Protein AF-A0A1I1A6G7-F1 (afdb_monomer)

Organism: NCBI:txid1120918

Mean predicted aligned error: 9.43 Å

Sequence (365 aa):
MTKFKTTKKIISAILIATLALGTLAACGDLSKGGNDKNANTSTKEASGEKNTKKVALEKYGFTSIDESELNEDGLYEFDFPTVPWADPVYVADAEGFFEKYGLKVNFTGYLNNINDIVVNLASGNFHFACQHASTLAIGISKGYPIKAVAAGWATTKEKPMMKYLKKKGNDEIKKIEDLNGKTVAVPSETETYWLATIEKFKLKDYKVKILSYEKMEAALVSGQVDAIYCINPYTDQMLSNGEVEAFSQLTDVVGEEAGWPQQLVNTDFEKEHPDIVTAYVKALADACDFGNENPTQAGLDTAKALGADESLADAYAPAYPVHALCDEEDAKLWLYYVDHFGLVDKEVPIEKLYTNEYNPYYEGK

Solvent-accessible surface area (backbone atoms only — not comparable to full-atom values): 20454 Å² total; per-residue (Å²): 143,79,85,85,81,86,80,89,79,88,83,82,90,88,82,90,82,90,84,86,88,83,89,82,88,79,87,86,87,88,84,87,88,76,91,79,91,84,94,83,86,78,68,68,63,62,57,51,51,51,54,48,24,51,51,31,32,66,73,58,59,50,78,66,67,60,62,85,63,32,50,97,88,28,26,40,71,38,39,29,62,46,66,98,49,57,46,32,68,38,28,11,54,72,73,40,32,28,55,76,43,35,30,39,84,41,72,74,43,72,64,98,49,74,80,50,51,64,59,37,27,46,71,63,76,22,56,38,42,77,48,44,60,50,64,50,47,34,39,43,31,73,66,41,46,44,31,26,48,27,19,36,26,16,30,34,89,91,38,44,49,29,39,32,35,29,39,54,89,50,80,77,53,69,47,78,67,44,44,50,81,32,36,34,32,32,72,47,97,80,40,60,73,60,51,49,42,35,60,76,59,62,62,82,45,65,42,82,42,78,36,57,77,90,51,43,60,63,34,29,71,72,61,78,21,61,28,36,52,43,48,46,34,57,47,52,57,50,44,71,72,62,60,37,39,75,53,50,42,41,39,80,67,77,42,69,42,49,23,66,31,22,32,30,33,21,50,63,57,44,71,61,30,51,52,59,50,28,32,51,32,49,14,34,16,54,20,17,46,47,26,63,78,36,34,63,56,30,0,33,35,27,17,55,72,71,71,45,65,58,91,46,8,68,49,26,30,59,37,41,11,73,57,14,41,64,43,66,68,59,50,52,53,39,53,48,52,32,54,77,71,62,64,36,86,44,90,69,60,67,81,56,51,43,49,50,88,54,33,91,85,55,87,86,123

pLDDT: mean 85.75, std 21.15, range [26.33, 98.88]

Nearest PDB structures (foldseek):
  6ssy-assembly2_B  TM=7.617E-01  e=1.521E-16  Escherichia coli K-12
  3un6-assembly1_A  TM=8.307E-01  e=4.634E-15  Staphylococcus aureus subsp. aureus NCTC 8325
  2x26-assembly1_A  TM=8.170E-01  e=5.497E-15  Escherichia coli K-12
  2x26-assembly2_B  TM=8.219E-01  e=2.156E-14  Escherichia coli K-12
  4g4p-assembly1_A  TM=6.878E-01  e=6.090E-10  Enterococcus faecalis V583

Secondary structure (DSSP, 8-state):
-----------------------------------------SSSHHHHHHHHHHHHHHHHT--SS-GGGB-TTSPEEEEEEE-SS--HHHHHHHTTHHHHTTEEEEEEEE-SSTTHHHHHHHTTS-SEEEE-HHHHHHHHHTT--EEEEEE--BB-SSS-SEEEEEETT-TT-SSGGGGTT-EEEES-TT-HHHHHHHHHHT--S-EEEE--HHHHHHHHHTTS-SEEEEETTHHHHHHHTSSEEEEEEGGGTT--BSS-SEEEEEHHHHHH-HHHHHHHHHHHHHHHHHHHH-HHHHHHHHHHHTT--GGGGGGG--B--GGGPPPHHHHHHHHHHHHHTT-SSS---HHHHB--TT-TT----

Foldseek 3Di:
DDDDDDDDDDDDDDDDDDDDDDDDDDDDDDDDDDDDDDDDPDPPVVVVQQVQLVVLCVVLVFDLDDSVCADSNNAHEWEEEDDPAQWLVLLLQLVVLRVVNRYHYDHPYHDPDPLCRQVCQLVVVGFKYWDFLLSLQQSVLVVRQKAFQFFTFKAAPVFFFKFKKFFPPPPQDQDLLSQAVWEEEDQDPSPLLVLLSCVVSVHDHHHYDHDDLVCRLVCRLVVVGGMYMHGFPSVVVSVVVVRMDTNGGSCVRPNIAQGTRGMMGRNVSCVSGVSSSLSVLQSSLVSLVCLQVPQLVSLQSSCVVSVHDSVSSNRSRGRHHHSRDHDQVVSVVSLCSCVVVVSGPDRDDSVSHYDNPSRPPDPPD

Radius of gyration: 25.12 Å; Cα contacts (8 Å, |Δi|>4): 659; chains: 1; bounding box: 53×58×82 Å

InterPro domains:
  IPR015168 SsuA/THI5-like [PF09084] (88-298)

Structure (mmCIF, N/CA/C/O backbone):
data_AF-A0A1I1A6G7-F1
#
_entry.id   AF-A0A1I1A6G7-F1
#
loop_
_atom_site.group_PDB
_atom_site.id
_atom_site.type_symbol
_atom_site.label_atom_id
_atom_site.label_alt_id
_atom_site.label_comp_id
_atom_site.label_asym_id
_atom_site.label_entity_id
_atom_site.label_seq_id
_atom_site.pdbx_PDB_ins_code
_atom_site.Cartn_x
_atom_site.Cartn_y
_atom_site.Cartn_z
_atom_site.occupancy
_atom_site.B_iso_or_equiv
_atom_site.auth_seq_id
_atom_site.auth_comp_id
_atom_site.auth_asym_id
_atom_site.auth_atom_id
_atom_site.pdbx_PDB_model_num
ATOM 1 N N . MET A 1 1 ? -25.620 -15.934 13.121 1.00 40.41 1 MET A N 1
ATOM 2 C CA . MET A 1 1 ? -25.828 -16.626 11.829 1.00 40.41 1 MET A CA 1
ATOM 3 C C . MET A 1 1 ? -27.000 -15.974 11.117 1.00 40.41 1 MET A C 1
ATOM 5 O O . MET A 1 1 ? -28.141 -16.323 11.393 1.00 40.41 1 MET A O 1
ATOM 9 N N . THR A 1 2 ? -26.724 -15.030 10.222 1.00 30.94 2 THR A N 1
ATOM 10 C CA . THR A 1 2 ? -27.752 -14.383 9.398 1.00 30.94 2 THR A CA 1
ATOM 11 C C . THR A 1 2 ? -27.204 -14.331 7.978 1.00 30.94 2 THR A C 1
ATOM 13 O O . THR A 1 2 ? -26.217 -13.656 7.720 1.00 30.94 2 THR A O 1
ATOM 16 N N . LYS A 1 3 ? -27.773 -15.149 7.087 1.00 31.75 3 LYS A N 1
ATOM 17 C CA . LYS A 1 3 ? -27.355 -15.283 5.685 1.00 31.75 3 LYS A CA 1
ATOM 18 C C . LYS A 1 3 ? -27.718 -14.013 4.910 1.00 31.75 3 LYS A C 1
ATOM 20 O O . LYS A 1 3 ? -28.904 -13.696 4.810 1.00 31.75 3 LYS A O 1
ATOM 25 N N . PHE A 1 4 ? -26.735 -13.341 4.315 1.00 28.84 4 PHE A N 1
ATOM 26 C CA . PHE A 1 4 ? -26.974 -12.332 3.283 1.00 28.84 4 PHE A CA 1
ATOM 27 C C . PHE A 1 4 ? -27.539 -13.017 2.026 1.00 28.84 4 PHE A C 1
ATOM 29 O O . PHE A 1 4 ? -26.957 -13.961 1.496 1.00 28.84 4 PHE A O 1
ATOM 36 N N . LYS A 1 5 ? -28.721 -12.581 1.576 1.00 32.44 5 LYS A N 1
ATOM 37 C CA . LYS A 1 5 ? -29.331 -12.987 0.301 1.00 32.44 5 LYS A CA 1
ATOM 38 C C . LYS A 1 5 ? -28.982 -11.948 -0.762 1.00 32.44 5 LYS A C 1
ATOM 40 O O . LYS A 1 5 ? -29.565 -10.866 -0.776 1.00 32.44 5 LYS A O 1
ATOM 45 N N . THR A 1 6 ? -28.092 -12.291 -1.682 1.00 32.88 6 THR A N 1
ATOM 46 C CA . THR A 1 6 ? -27.765 -11.462 -2.849 1.00 32.88 6 THR A CA 1
ATOM 47 C C . THR A 1 6 ? -28.821 -11.672 -3.935 1.00 32.88 6 THR A C 1
ATOM 49 O O . THR A 1 6 ? -29.017 -12.788 -4.412 1.00 32.88 6 THR A O 1
ATOM 52 N N . THR A 1 7 ? -29.522 -10.610 -4.339 1.00 32.94 7 THR A N 1
ATOM 53 C CA . THR A 1 7 ? -30.456 -10.651 -5.477 1.00 32.94 7 THR A CA 1
ATOM 54 C C . THR A 1 7 ? -29.810 -9.923 -6.655 1.00 32.94 7 THR A C 1
ATOM 56 O O . THR A 1 7 ? -29.737 -8.698 -6.652 1.00 32.94 7 THR A O 1
ATOM 59 N N . LYS A 1 8 ? -29.322 -10.667 -7.659 1.00 31.00 8 LYS A N 1
ATOM 60 C CA . LYS A 1 8 ? -28.842 -10.113 -8.938 1.00 31.00 8 LYS A CA 1
ATOM 61 C C . LYS A 1 8 ? -30.027 -9.522 -9.712 1.00 31.00 8 LYS A C 1
ATOM 63 O O . LYS A 1 8 ? -30.968 -10.247 -10.029 1.00 31.00 8 LYS A O 1
ATOM 68 N N . LYS A 1 9 ? -29.974 -8.232 -10.057 1.00 32.44 9 LYS A N 1
ATOM 69 C CA . LYS A 1 9 ? -30.828 -7.638 -11.098 1.00 32.44 9 LYS A CA 1
ATOM 70 C C . LYS A 1 9 ? -29.987 -7.374 -12.343 1.00 32.44 9 LYS A C 1
ATOM 72 O O . LYS A 1 9 ? -29.016 -6.633 -12.299 1.00 32.44 9 LYS A O 1
ATOM 77 N N . ILE A 1 10 ? -30.390 -8.023 -13.429 1.00 33.53 10 ILE A N 1
ATOM 78 C CA . ILE A 1 10 ? -29.924 -7.828 -14.802 1.00 33.53 10 ILE A CA 1
ATOM 79 C C . ILE A 1 10 ? -30.654 -6.602 -15.357 1.00 33.53 10 ILE A C 1
ATOM 81 O O . ILE A 1 10 ? -31.884 -6.569 -15.292 1.00 33.53 10 ILE A O 1
ATOM 85 N N . ILE A 1 11 ? -29.935 -5.625 -15.917 1.00 30.19 11 ILE A N 1
ATOM 86 C CA . ILE A 1 11 ? -30.525 -4.619 -16.812 1.00 30.19 11 ILE A CA 1
ATOM 87 C C . ILE A 1 11 ? -29.642 -4.489 -18.055 1.00 30.19 11 ILE A C 1
ATOM 89 O O . ILE A 1 11 ? -28.432 -4.302 -17.970 1.00 30.19 11 ILE A O 1
ATOM 93 N N . SER A 1 12 ? -30.306 -4.667 -19.193 1.00 27.81 12 SER A N 1
ATOM 94 C CA . SER A 1 12 ? -29.790 -4.781 -20.551 1.00 27.81 12 SER A CA 1
ATOM 95 C C . SER A 1 12 ? -29.396 -3.447 -21.192 1.00 27.81 12 SER A C 1
ATOM 97 O O . SER A 1 12 ? -29.911 -2.388 -20.845 1.00 27.81 12 SER A O 1
ATOM 99 N N . ALA A 1 13 ? -28.531 -3.570 -22.201 1.00 31.16 13 ALA A N 1
ATOM 100 C CA . ALA A 1 13 ? -28.120 -2.568 -23.180 1.00 31.16 13 ALA A CA 1
ATOM 101 C C . ALA A 1 13 ? -29.263 -2.027 -24.065 1.00 31.16 13 ALA A C 1
ATOM 103 O O . ALA A 1 13 ? -30.242 -2.737 -24.279 1.00 31.16 13 ALA A O 1
ATOM 104 N N . ILE A 1 14 ? -29.067 -0.809 -24.604 1.00 29.86 14 ILE A N 1
ATOM 105 C CA . ILE A 1 14 ? -29.672 -0.120 -25.782 1.00 29.86 14 ILE A CA 1
ATOM 106 C C . ILE A 1 14 ? -29.100 1.322 -25.742 1.00 29.86 14 ILE A C 1
ATOM 108 O O . ILE A 1 14 ? -28.992 1.871 -24.653 1.00 29.86 14 ILE A O 1
ATOM 112 N N . LEU A 1 15 ? -28.749 2.069 -26.792 1.00 27.42 15 LEU A N 1
ATOM 113 C CA . LEU A 1 15 ? -28.518 1.884 -28.227 1.00 27.42 15 LEU A CA 1
ATOM 114 C C . LEU A 1 15 ? -27.883 3.211 -28.727 1.00 27.42 15 LEU A C 1
ATOM 116 O O . LEU A 1 15 ? -28.099 4.276 -28.154 1.00 27.42 15 LEU A O 1
ATOM 120 N N . ILE A 1 16 ? -27.117 3.099 -29.807 1.00 33.25 16 ILE A N 1
ATOM 121 C CA . ILE A 1 16 ? -26.440 4.107 -30.638 1.00 33.25 16 ILE A CA 1
ATOM 122 C C . ILE A 1 16 ? -27.301 5.335 -31.000 1.00 33.25 16 ILE A C 1
ATOM 124 O O . ILE A 1 16 ? -28.458 5.187 -31.388 1.00 33.25 16 ILE A O 1
ATOM 128 N N . ALA A 1 17 ? -26.675 6.519 -31.044 1.00 28.36 17 ALA A N 1
ATOM 129 C CA . ALA A 1 17 ? -27.102 7.626 -31.905 1.00 28.36 17 ALA A CA 1
ATOM 130 C C . ALA A 1 17 ? -25.887 8.381 -32.479 1.00 28.36 17 ALA A C 1
ATOM 132 O O . ALA A 1 17 ? -25.202 9.135 -31.796 1.00 28.36 17 ALA A O 1
ATOM 133 N N . THR A 1 18 ? -25.636 8.145 -33.764 1.00 32.53 18 THR A N 1
ATOM 134 C CA . THR A 1 18 ? -24.758 8.908 -34.659 1.00 32.53 18 THR A CA 1
ATOM 135 C C . THR A 1 18 ? -25.336 10.289 -34.967 1.00 32.53 18 THR A C 1
ATOM 137 O O . THR A 1 18 ? -26.520 10.386 -35.293 1.00 32.53 18 THR A O 1
ATOM 140 N N . LEU A 1 19 ? -24.490 11.320 -35.028 1.00 29.56 19 LEU A N 1
ATOM 141 C CA . LEU A 1 19 ? -24.763 12.515 -35.830 1.00 29.56 19 LEU A CA 1
ATOM 142 C C . LEU A 1 19 ? -23.492 12.972 -36.552 1.00 29.56 19 LEU A C 1
ATOM 144 O O . LEU A 1 19 ? -22.505 13.367 -35.941 1.00 29.56 19 LEU A O 1
ATOM 148 N N . ALA A 1 20 ? -23.567 12.894 -37.877 1.00 31.45 20 ALA A N 1
ATOM 149 C CA . ALA A 1 20 ? -22.706 13.575 -38.827 1.00 31.45 20 ALA A CA 1
ATOM 150 C C . ALA A 1 20 ? -23.489 14.738 -39.467 1.00 31.45 20 ALA A C 1
ATOM 152 O O . ALA A 1 20 ? -24.720 14.731 -39.441 1.00 31.45 20 ALA A O 1
ATOM 153 N N . LEU A 1 21 ? -22.739 15.626 -40.135 1.00 31.38 21 LEU A N 1
ATOM 154 C CA . LEU A 1 21 ? -23.112 16.806 -40.943 1.00 31.38 21 LEU A CA 1
ATOM 155 C C . LEU A 1 21 ? -23.039 18.141 -40.167 1.00 31.38 21 LEU A C 1
ATOM 157 O O . LEU A 1 21 ? -23.598 18.269 -39.091 1.00 31.38 21 LEU A O 1
ATOM 161 N N . GLY A 1 22 ? -22.381 19.189 -40.666 1.00 30.23 22 GLY A N 1
ATOM 162 C CA . GLY A 1 22 ? -21.890 19.389 -42.022 1.00 30.23 22 GLY A CA 1
ATOM 163 C C . GLY A 1 22 ? -20.914 20.556 -42.169 1.00 30.23 22 GLY A C 1
ATOM 164 O O . GLY A 1 22 ? -20.669 21.350 -41.268 1.00 30.23 22 GLY A O 1
ATOM 165 N N . THR A 1 23 ? -20.350 20.578 -43.367 1.00 38.94 23 THR A N 1
ATOM 166 C CA . THR A 1 23 ? -19.410 21.531 -43.948 1.00 38.94 23 THR A CA 1
ATOM 167 C C . THR A 1 23 ? -19.993 22.931 -44.126 1.00 38.94 23 THR A C 1
ATOM 169 O O . THR A 1 23 ? -21.121 23.065 -44.598 1.00 38.94 23 THR A O 1
ATOM 172 N N . LEU A 1 24 ? -19.157 23.957 -43.955 1.00 30.39 24 LEU A N 1
ATOM 173 C CA . LEU A 1 24 ? -19.237 25.178 -44.757 1.00 30.39 24 LEU A CA 1
ATOM 174 C C . LEU A 1 24 ? -17.829 25.725 -45.002 1.00 30.39 24 LEU A C 1
ATOM 176 O O . LEU A 1 24 ? -17.121 26.130 -44.086 1.00 30.39 24 LEU A O 1
ATOM 180 N N . ALA A 1 25 ? -17.440 25.685 -46.273 1.00 34.03 25 ALA A N 1
ATOM 181 C CA . ALA A 1 25 ? -16.298 26.391 -46.816 1.00 34.03 25 ALA A CA 1
ATOM 182 C C . ALA A 1 25 ? -16.682 27.849 -47.099 1.00 34.03 25 ALA A C 1
ATOM 184 O O . ALA A 1 25 ? -17.776 28.109 -47.600 1.00 34.03 25 ALA A O 1
ATOM 185 N N . ALA A 1 26 ? -15.749 28.774 -46.880 1.00 26.33 26 ALA A N 1
ATOM 186 C CA . ALA A 1 26 ? -15.679 30.021 -47.630 1.00 26.33 26 ALA A CA 1
ATOM 187 C C . ALA A 1 26 ? -14.218 30.493 -47.716 1.00 26.33 26 ALA A C 1
ATOM 189 O O . ALA A 1 26 ? -13.538 30.646 -46.704 1.00 26.33 26 ALA A O 1
ATOM 190 N N . CYS A 1 27 ? -13.770 30.669 -48.961 1.00 29.56 27 CYS A N 1
ATOM 191 C CA . CYS A 1 27 ? -12.558 31.342 -49.438 1.00 29.56 27 CYS A CA 1
ATOM 192 C C . CYS A 1 27 ? -12.345 32.702 -48.737 1.00 29.56 27 CYS A C 1
ATOM 194 O O . CYS A 1 27 ? -13.317 33.334 -48.348 1.00 29.56 27 CYS A O 1
ATOM 196 N N . GLY A 1 28 ? -11.154 33.264 -48.551 1.00 26.64 28 GLY A N 1
ATOM 197 C CA . GLY A 1 28 ? -9.895 33.186 -49.286 1.00 26.64 28 GLY A CA 1
ATOM 198 C C . GLY A 1 28 ? -9.462 34.627 -49.579 1.00 26.64 28 GLY A C 1
ATOM 199 O O . GLY A 1 28 ? -10.297 35.400 -50.026 1.00 26.64 28 GLY A O 1
ATOM 200 N N . ASP A 1 29 ? -8.198 34.990 -49.344 1.00 26.77 29 ASP A N 1
ATOM 201 C CA . ASP A 1 29 ? -7.495 35.906 -50.248 1.00 26.77 29 ASP A CA 1
ATOM 202 C C . ASP A 1 29 ? -5.970 35.800 -50.119 1.00 26.77 29 ASP A C 1
ATOM 204 O O . ASP A 1 29 ? -5.408 35.522 -49.059 1.00 26.77 29 ASP A O 1
ATOM 208 N N . LEU A 1 30 ? -5.334 35.985 -51.268 1.00 28.05 30 LEU A N 1
ATOM 209 C CA . LEU A 1 30 ? -3.918 35.860 -51.574 1.00 28.05 30 LEU A CA 1
ATOM 210 C C . LEU A 1 30 ? -3.185 37.180 -51.309 1.00 28.05 30 LEU A C 1
ATOM 212 O O . LEU A 1 30 ? -3.638 38.239 -51.736 1.00 28.05 30 LEU A O 1
ATOM 216 N N . SER A 1 31 ? -1.949 37.116 -50.810 1.00 28.14 31 SER A N 1
ATOM 217 C CA . SER A 1 31 ? -0.911 38.032 -51.298 1.00 28.14 31 SER A CA 1
ATOM 218 C C . SER A 1 31 ? 0.481 37.389 -51.249 1.00 28.14 31 SER A C 1
ATOM 220 O O . SER A 1 31 ? 0.764 36.522 -50.428 1.00 28.14 31 SER A O 1
ATOM 222 N N . LYS A 1 32 ? 1.287 37.743 -52.253 1.00 31.92 32 LYS A N 1
ATOM 223 C CA . LYS A 1 32 ? 2.465 37.048 -52.790 1.00 31.92 32 LYS A CA 1
ATOM 224 C C . LYS A 1 32 ? 3.792 37.475 -52.149 1.00 31.92 32 LYS A C 1
ATOM 226 O O . LYS A 1 32 ? 3.958 38.639 -51.807 1.00 31.92 32 LYS A O 1
ATOM 231 N N . GLY A 1 33 ? 4.783 36.585 -52.285 1.00 27.03 33 GLY A N 1
ATOM 232 C CA . GLY A 1 33 ? 6.217 36.893 -52.453 1.00 27.03 33 GLY A CA 1
ATOM 233 C C . GLY A 1 33 ? 7.081 36.248 -51.368 1.00 27.03 33 GLY A C 1
ATOM 234 O O . GLY A 1 33 ? 6.766 36.391 -50.201 1.00 27.03 33 GLY A O 1
ATOM 235 N N . GLY A 1 34 ? 8.163 35.514 -51.620 1.00 26.89 34 GLY A N 1
ATOM 236 C CA . GLY A 1 34 ? 8.907 35.105 -52.812 1.00 26.89 34 GLY A CA 1
ATOM 237 C C . GLY A 1 34 ? 10.067 34.190 -52.346 1.00 26.89 34 GLY A C 1
ATOM 238 O O . GLY A 1 34 ? 10.385 34.205 -51.162 1.00 26.89 34 GLY A O 1
ATOM 239 N N . ASN A 1 35 ? 10.620 33.382 -53.266 1.00 30.23 35 ASN A N 1
ATOM 240 C CA . ASN A 1 35 ? 11.876 32.586 -53.235 1.00 30.23 35 ASN A CA 1
ATOM 241 C C . ASN A 1 35 ? 12.819 32.795 -52.020 1.00 30.23 35 ASN A C 1
ATOM 243 O O . ASN A 1 35 ? 13.132 33.929 -51.681 1.00 30.23 35 ASN A O 1
ATOM 247 N N . ASP A 1 36 ? 13.442 31.786 -51.402 1.00 31.38 36 ASP A N 1
ATOM 248 C CA . ASP A 1 36 ? 14.393 30.830 -51.996 1.00 31.38 36 ASP A CA 1
ATOM 249 C C . ASP A 1 36 ? 14.916 29.875 -50.883 1.00 31.38 36 ASP A C 1
ATOM 251 O O . ASP A 1 36 ? 15.121 30.314 -49.756 1.00 31.38 36 ASP A O 1
ATOM 255 N N . LYS A 1 37 ? 15.238 28.619 -51.238 1.00 35.91 37 LYS A N 1
ATOM 256 C CA . LYS A 1 37 ? 16.322 27.776 -50.666 1.00 35.91 37 LYS A CA 1
ATOM 257 C C . LYS A 1 37 ? 16.360 27.507 -49.145 1.00 35.91 37 LYS A C 1
ATOM 259 O O . LYS A 1 37 ? 17.011 28.228 -48.403 1.00 35.91 37 LYS A O 1
ATOM 264 N N . ASN A 1 38 ? 15.892 26.325 -48.731 1.00 32.50 38 ASN A N 1
ATOM 265 C CA . ASN A 1 38 ? 16.763 25.285 -48.151 1.00 32.50 38 ASN A CA 1
ATOM 266 C C . ASN A 1 38 ? 15.964 23.997 -47.901 1.00 32.50 38 ASN A C 1
ATOM 268 O O . ASN A 1 38 ? 15.208 23.888 -46.943 1.00 32.50 38 ASN A O 1
ATOM 272 N N . ALA A 1 39 ? 16.160 23.004 -48.763 1.00 42.31 39 ALA A N 1
ATOM 273 C CA . ALA A 1 39 ? 15.794 21.625 -48.488 1.00 42.31 39 ALA A CA 1
ATOM 274 C C . ALA A 1 39 ? 17.066 20.900 -48.042 1.00 42.31 39 ALA A C 1
ATOM 276 O O . ALA A 1 39 ? 17.755 20.351 -48.894 1.00 42.31 39 ALA A O 1
ATOM 277 N N . ASN A 1 40 ? 17.423 20.970 -46.750 1.00 39.47 40 ASN A N 1
ATOM 278 C CA . ASN A 1 40 ? 18.283 19.965 -46.105 1.00 39.47 40 ASN A CA 1
ATOM 279 C C . ASN A 1 40 ? 18.377 20.134 -44.572 1.00 39.47 40 ASN A C 1
ATOM 281 O O . ASN A 1 40 ? 19.434 20.449 -44.036 1.00 39.47 40 ASN A O 1
ATOM 285 N N . THR A 1 41 ? 17.285 19.907 -43.846 1.00 37.84 41 THR A N 1
ATOM 286 C CA . THR A 1 41 ? 17.317 19.723 -42.382 1.00 37.84 41 THR A CA 1
ATOM 287 C C . THR A 1 41 ? 16.201 18.764 -41.984 1.00 37.84 41 THR A C 1
ATOM 289 O O . THR A 1 41 ? 15.149 19.181 -41.522 1.00 37.84 41 THR A O 1
ATOM 292 N N . SER A 1 42 ? 16.393 17.470 -42.244 1.00 40.72 42 SER A N 1
ATOM 293 C CA . SER A 1 42 ? 15.580 16.409 -41.619 1.00 40.72 42 SER A CA 1
ATOM 294 C C . SER A 1 42 ? 16.300 15.060 -41.484 1.00 40.72 42 SER A C 1
ATOM 296 O O . SER A 1 42 ? 15.692 14.072 -41.094 1.00 40.72 42 SER A O 1
ATOM 298 N N . THR A 1 43 ? 17.601 14.983 -41.784 1.00 38.91 43 THR A N 1
ATOM 299 C CA . THR A 1 43 ? 18.337 13.705 -41.824 1.00 38.91 43 THR A CA 1
ATOM 300 C C . THR A 1 43 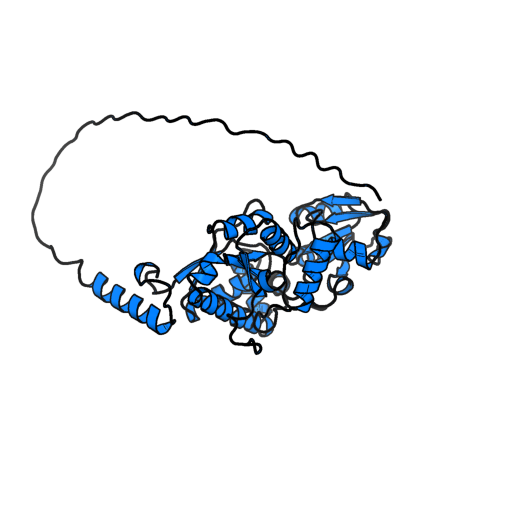? 19.446 13.563 -40.782 1.00 38.91 43 THR A C 1
ATOM 302 O O . THR A 1 43 ? 19.949 12.458 -40.623 1.00 38.91 43 THR A O 1
ATOM 305 N N . LYS A 1 44 ? 19.821 14.624 -40.048 1.00 37.91 44 LYS A N 1
ATOM 306 C CA . LYS A 1 44 ? 20.880 14.550 -39.018 1.00 37.91 44 LYS A CA 1
ATOM 307 C C . LYS A 1 44 ? 20.377 14.281 -37.596 1.00 37.91 44 LYS A C 1
ATOM 309 O O . LYS A 1 44 ? 21.068 13.581 -36.865 1.00 37.91 44 LYS A O 1
ATOM 314 N N . GLU A 1 45 ? 19.197 14.772 -37.221 1.00 47.09 45 GLU A N 1
ATOM 315 C CA . GLU A 1 45 ? 18.602 14.493 -35.900 1.00 47.09 45 GLU A CA 1
ATOM 316 C C . GLU A 1 45 ? 18.092 13.047 -35.827 1.00 47.09 45 GLU A C 1
ATOM 318 O O . GLU A 1 45 ? 18.499 12.298 -34.945 1.00 47.09 45 GLU A O 1
ATOM 323 N N . ALA A 1 46 ? 17.372 12.586 -36.857 1.00 52.62 46 ALA A N 1
ATOM 324 C CA . ALA A 1 46 ? 16.821 11.229 -36.912 1.00 52.62 46 ALA A CA 1
ATOM 325 C C . ALA A 1 46 ? 17.876 10.100 -36.897 1.00 52.62 46 ALA A C 1
ATOM 327 O O . ALA A 1 46 ? 17.582 8.993 -36.452 1.00 52.62 46 ALA A O 1
ATOM 328 N N . SER A 1 47 ? 19.099 10.336 -37.395 1.00 54.41 47 SER A N 1
ATOM 329 C CA . SER A 1 47 ? 20.174 9.329 -37.347 1.00 54.41 47 SER A CA 1
ATOM 330 C C . SER A 1 47 ? 20.897 9.287 -36.002 1.00 54.41 47 SER A C 1
ATOM 332 O O . SER A 1 47 ? 21.391 8.232 -35.618 1.00 54.41 47 SER A O 1
ATOM 334 N N . GLY A 1 48 ? 20.991 10.432 -35.315 1.00 60.56 48 GLY A N 1
ATOM 335 C CA . GLY A 1 48 ? 21.589 10.521 -33.984 1.00 60.56 48 GLY A CA 1
ATOM 336 C C . GLY A 1 48 ? 20.662 9.932 -32.926 1.00 60.56 48 GLY A C 1
ATOM 337 O O . GLY A 1 48 ? 21.096 9.099 -32.143 1.00 60.56 48 GLY A O 1
ATOM 338 N N . GLU A 1 49 ? 19.378 10.286 -32.987 1.00 60.81 49 GLU A N 1
ATOM 339 C CA . GLU A 1 49 ? 18.341 9.810 -32.067 1.00 60.81 49 GLU A CA 1
ATOM 340 C C . GLU A 1 49 ? 18.133 8.288 -32.150 1.00 60.81 49 GLU A C 1
ATOM 342 O O . GLU A 1 49 ? 18.182 7.609 -31.127 1.00 60.81 49 GLU A O 1
ATOM 347 N N . LYS A 1 50 ? 18.021 7.717 -33.363 1.00 64.94 50 LYS A N 1
ATOM 348 C CA . LYS A 1 50 ? 17.956 6.251 -33.550 1.00 64.94 50 LYS A CA 1
ATOM 349 C C . LYS A 1 50 ? 19.171 5.530 -32.973 1.00 64.94 50 LYS A C 1
ATOM 351 O O . LYS A 1 50 ? 19.047 4.487 -32.343 1.00 64.94 50 LYS A O 1
ATOM 356 N N . ASN A 1 51 ? 20.362 6.099 -33.156 1.00 75.06 51 ASN A N 1
ATOM 357 C CA . ASN A 1 51 ? 21.576 5.499 -32.614 1.00 75.06 51 ASN A CA 1
ATOM 358 C C . ASN A 1 51 ? 21.579 5.524 -31.074 1.00 75.06 51 ASN A C 1
ATOM 360 O O . ASN A 1 51 ? 22.045 4.574 -30.455 1.00 75.06 51 ASN A O 1
ATOM 364 N N . THR A 1 52 ? 21.018 6.567 -30.455 1.00 82.50 52 THR A N 1
ATOM 365 C CA . THR A 1 52 ? 20.886 6.675 -28.994 1.00 82.50 52 THR A CA 1
ATOM 366 C C . THR A 1 52 ? 19.872 5.677 -28.429 1.00 82.50 52 THR A C 1
ATOM 368 O O . THR A 1 52 ? 20.197 4.974 -27.474 1.00 82.50 52 THR A O 1
ATOM 371 N N . LYS A 1 53 ? 18.683 5.547 -29.035 1.00 91.12 53 LYS A N 1
ATOM 372 C CA . LYS A 1 53 ? 17.640 4.617 -28.556 1.00 91.12 53 LYS A CA 1
ATOM 373 C C . LYS A 1 53 ? 18.053 3.153 -28.699 1.00 91.12 53 LYS A C 1
ATOM 375 O O . LYS A 1 53 ? 17.855 2.369 -27.777 1.00 91.12 53 LYS A O 1
ATOM 380 N N . LYS A 1 54 ? 18.739 2.796 -29.789 1.00 91.19 54 LYS A N 1
ATOM 381 C CA . LYS A 1 54 ? 19.318 1.455 -29.939 1.00 91.19 54 LYS A CA 1
ATOM 382 C C . LYS A 1 54 ? 20.342 1.127 -28.850 1.00 91.19 54 LYS A C 1
ATOM 384 O O . LYS A 1 54 ? 20.316 0.044 -28.272 1.00 91.19 54 LYS A O 1
ATOM 389 N N . VAL A 1 55 ? 21.240 2.072 -28.561 1.00 93.00 55 VAL A N 1
ATOM 390 C CA . VAL A 1 55 ? 22.229 1.925 -27.483 1.00 93.00 55 VAL A CA 1
ATOM 391 C C . VAL A 1 55 ? 21.540 1.805 -26.123 1.00 93.00 55 VAL A C 1
ATOM 393 O O . VAL A 1 55 ? 22.022 1.060 -25.274 1.00 93.00 55 VAL A O 1
ATOM 396 N N . ALA A 1 56 ? 20.411 2.487 -25.913 1.00 94.38 56 ALA A N 1
ATOM 397 C CA . ALA A 1 56 ? 19.629 2.368 -24.687 1.00 94.38 56 ALA A CA 1
ATOM 398 C C . ALA A 1 56 ? 19.030 0.962 -24.510 1.00 94.38 56 ALA A C 1
ATOM 400 O O . ALA A 1 56 ? 19.202 0.382 -23.439 1.00 94.38 56 ALA A O 1
ATOM 401 N N . LEU A 1 57 ? 18.433 0.371 -25.556 1.00 95.56 57 LEU A N 1
ATOM 402 C CA . LEU A 1 57 ? 17.935 -1.014 -25.507 1.00 95.56 57 LEU A CA 1
ATOM 403 C C . LEU A 1 57 ? 19.041 -1.991 -25.080 1.00 95.56 57 LEU A C 1
ATOM 405 O O . LEU A 1 57 ? 18.864 -2.768 -24.144 1.00 95.56 57 LEU A O 1
ATOM 409 N N . GLU A 1 58 ? 20.218 -1.898 -25.709 1.00 95.19 58 GLU A N 1
ATOM 410 C CA . GLU A 1 58 ? 21.371 -2.745 -25.378 1.00 95.19 58 GLU A CA 1
ATOM 411 C C . GLU A 1 58 ? 21.898 -2.484 -23.954 1.00 95.19 58 GLU A C 1
ATOM 413 O O . GLU A 1 58 ? 22.218 -3.429 -23.232 1.00 95.19 58 GLU A O 1
ATOM 418 N N . LYS A 1 59 ? 21.967 -1.214 -23.531 1.00 96.25 59 LYS A N 1
ATOM 419 C CA . LYS A 1 59 ? 22.427 -0.799 -22.194 1.00 96.25 59 LYS A CA 1
ATOM 420 C C . LYS A 1 59 ? 21.537 -1.360 -21.086 1.00 96.25 59 LYS A C 1
ATOM 422 O O . LYS A 1 59 ? 22.061 -1.824 -20.074 1.00 96.25 59 LYS A O 1
ATOM 427 N N . TYR A 1 60 ? 20.220 -1.274 -21.257 1.00 96.62 60 TYR A N 1
ATOM 428 C CA . TYR A 1 60 ? 19.244 -1.695 -20.250 1.00 96.62 60 TYR A CA 1
ATOM 429 C C . TYR A 1 60 ? 18.840 -3.168 -20.388 1.00 96.62 60 TYR A C 1
ATOM 431 O O . TYR A 1 60 ? 18.220 -3.724 -19.484 1.00 96.62 60 TYR A O 1
ATOM 439 N N . GLY A 1 61 ? 19.263 -3.829 -21.470 1.00 96.75 61 GLY A N 1
ATOM 440 C CA . GLY A 1 61 ? 18.945 -5.229 -21.737 1.00 96.75 61 GLY A CA 1
ATOM 441 C C . GLY A 1 61 ? 17.490 -5.436 -22.149 1.00 96.75 61 GLY A C 1
ATOM 442 O O . GLY A 1 61 ? 16.939 -6.502 -21.886 1.00 96.75 61 GLY A O 1
ATOM 443 N N . PHE A 1 62 ? 16.875 -4.427 -22.770 1.00 98.00 62 PHE A N 1
ATOM 444 C CA . PHE A 1 62 ? 15.522 -4.519 -23.301 1.00 98.00 62 PHE A CA 1
ATOM 445 C C . PHE A 1 62 ? 15.530 -5.280 -24.631 1.00 98.00 62 PHE A C 1
ATOM 447 O O . PHE A 1 62 ? 16.240 -4.945 -25.578 1.00 98.00 62 PHE A O 1
ATOM 454 N N . THR A 1 63 ? 14.750 -6.348 -24.656 1.00 97.19 63 THR A N 1
ATOM 455 C CA . THR A 1 63 ? 14.593 -7.347 -25.714 1.00 97.19 63 THR A CA 1
ATOM 456 C C . THR A 1 63 ? 13.135 -7.533 -26.133 1.00 97.19 63 THR A C 1
ATOM 458 O O . THR A 1 63 ? 12.898 -8.105 -27.195 1.00 97.19 63 THR A O 1
ATOM 461 N N . SER A 1 64 ? 12.175 -7.078 -25.318 1.00 97.56 64 SER A N 1
ATOM 462 C CA . SER A 1 64 ? 10.735 -7.181 -25.589 1.00 97.56 64 SER A CA 1
ATOM 463 C C . SER A 1 64 ? 10.133 -5.986 -26.328 1.00 97.56 64 SER A C 1
ATOM 465 O O . SER A 1 64 ? 8.998 -6.081 -26.785 1.00 97.56 64 SER A O 1
ATOM 467 N N . ILE A 1 65 ? 10.872 -4.881 -26.431 1.00 97.44 65 ILE A N 1
ATOM 468 C CA . ILE A 1 65 ? 10.410 -3.619 -27.015 1.00 97.44 65 ILE A CA 1
ATOM 469 C C . ILE A 1 65 ? 11.351 -3.136 -28.119 1.00 97.44 65 ILE A C 1
ATOM 471 O O . ILE A 1 65 ? 12.545 -3.455 -28.129 1.00 97.44 65 ILE A O 1
ATOM 475 N N . ASP A 1 66 ? 10.815 -2.321 -29.021 1.00 95.75 66 ASP A N 1
ATOM 476 C CA . ASP A 1 66 ? 11.551 -1.676 -30.106 1.00 95.75 66 ASP A CA 1
ATOM 477 C C . ASP A 1 66 ? 11.942 -0.224 -29.764 1.00 95.75 66 ASP A C 1
ATOM 479 O O . ASP A 1 66 ? 11.371 0.433 -28.896 1.00 95.75 66 ASP A O 1
ATOM 483 N N . GLU A 1 67 ? 12.893 0.343 -30.520 1.00 94.50 67 GLU A N 1
ATOM 484 C CA . GLU A 1 67 ? 13.381 1.724 -30.330 1.00 94.50 67 GLU A CA 1
ATOM 485 C C . GLU A 1 67 ? 12.260 2.782 -30.380 1.00 94.50 67 GLU A C 1
ATOM 487 O O . GLU A 1 67 ? 12.423 3.881 -29.851 1.00 94.50 67 GLU A O 1
ATOM 492 N N . SER A 1 68 ? 11.135 2.486 -31.044 1.00 94.94 68 SER A N 1
ATOM 493 C CA . SER A 1 68 ? 9.980 3.388 -31.133 1.00 94.94 68 SER A CA 1
ATOM 494 C C . SER A 1 68 ? 9.186 3.515 -29.836 1.00 94.94 68 SER A C 1
ATOM 496 O O . SER A 1 68 ? 8.414 4.460 -29.712 1.00 94.94 68 SER A O 1
ATOM 498 N N . GLU A 1 69 ? 9.354 2.578 -28.905 1.00 96.56 69 GLU A N 1
ATOM 499 C CA . GLU A 1 69 ? 8.665 2.557 -27.608 1.00 96.56 69 GLU A CA 1
ATOM 500 C C . GLU A 1 69 ? 9.454 3.299 -26.522 1.00 96.56 69 GLU A C 1
ATOM 502 O O . GLU A 1 69 ? 8.965 3.498 -25.414 1.00 96.56 69 GLU A O 1
ATOM 507 N N . LEU A 1 70 ? 10.669 3.751 -26.845 1.00 97.38 70 LEU A N 1
ATOM 508 C CA . LEU A 1 70 ? 11.466 4.603 -25.976 1.00 97.38 70 LEU A CA 1
ATOM 509 C C . LEU A 1 70 ? 11.195 6.084 -26.263 1.00 97.38 70 LEU A C 1
ATOM 511 O O . LEU A 1 70 ? 11.104 6.515 -27.422 1.00 97.38 70 LEU A O 1
ATOM 515 N N . ASN A 1 71 ? 11.157 6.894 -25.207 1.00 95.75 71 ASN A N 1
ATOM 516 C CA . ASN A 1 71 ? 11.111 8.349 -25.320 1.00 95.75 71 ASN A CA 1
ATOM 517 C C . ASN A 1 71 ? 12.443 8.924 -25.858 1.00 95.75 71 ASN A C 1
ATOM 519 O O . ASN A 1 71 ? 13.370 8.187 -26.202 1.00 95.75 71 ASN A O 1
ATOM 523 N N . GLU A 1 72 ? 12.536 10.248 -25.990 1.00 93.44 72 GLU A N 1
ATOM 524 C CA . GLU A 1 72 ? 13.718 10.937 -26.542 1.00 93.44 72 GLU A CA 1
ATOM 525 C C . GLU A 1 72 ? 15.007 10.675 -25.739 1.00 93.44 72 GLU A C 1
ATOM 527 O O . GLU A 1 72 ? 16.093 10.627 -26.321 1.00 93.44 72 GLU A O 1
ATOM 532 N N . ASP A 1 73 ? 14.879 10.408 -24.437 1.00 94.12 73 ASP A N 1
ATOM 533 C CA . ASP A 1 73 ? 15.987 10.096 -23.528 1.00 94.12 73 ASP A CA 1
ATOM 534 C C . ASP A 1 73 ? 16.387 8.607 -23.553 1.00 94.12 73 ASP A C 1
ATOM 536 O O . ASP A 1 73 ? 17.343 8.195 -22.893 1.00 94.12 73 ASP A O 1
ATOM 540 N N . GLY A 1 74 ? 15.684 7.782 -24.338 1.00 96.19 74 GLY A N 1
ATOM 541 C CA . GLY A 1 74 ? 15.922 6.342 -24.414 1.00 96.19 74 GLY A CA 1
ATOM 542 C C . GLY A 1 74 ? 15.336 5.560 -23.235 1.00 96.19 74 GLY A C 1
ATOM 543 O O . GLY A 1 74 ? 15.829 4.474 -22.936 1.00 96.19 74 GLY A O 1
ATOM 544 N N . LEU A 1 75 ? 14.318 6.103 -22.562 1.00 98.19 75 LEU A N 1
ATOM 545 C CA . LEU A 1 75 ? 13.625 5.464 -21.442 1.00 98.19 75 LEU A CA 1
ATOM 546 C C . LEU A 1 75 ? 12.269 4.910 -21.889 1.00 98.19 75 LEU A C 1
ATOM 548 O O . LEU A 1 75 ? 11.577 5.531 -22.699 1.00 98.19 75 LEU A O 1
ATOM 552 N N . TYR A 1 76 ? 11.883 3.760 -21.339 1.00 98.56 76 TYR A N 1
ATOM 553 C CA . TYR A 1 76 ? 10.537 3.217 -21.492 1.00 98.56 76 TYR A CA 1
ATOM 554 C C . TYR A 1 76 ? 9.597 3.904 -20.497 1.00 98.56 76 TYR A C 1
ATOM 556 O O . TYR A 1 76 ? 9.827 3.861 -19.283 1.00 98.56 76 TYR A O 1
ATOM 564 N N . GLU A 1 77 ? 8.550 4.549 -21.007 1.00 98.44 77 GLU A N 1
ATOM 565 C CA . GLU A 1 77 ? 7.554 5.226 -20.178 1.00 98.44 77 GLU A CA 1
ATOM 566 C C . GLU A 1 77 ? 6.443 4.254 -19.780 1.00 98.44 77 GLU A C 1
ATOM 568 O O . GLU A 1 77 ? 5.839 3.607 -20.634 1.00 98.44 77 GLU A O 1
ATOM 573 N N . PHE A 1 78 ? 6.158 4.154 -18.480 1.00 98.44 78 PHE A N 1
ATOM 574 C CA . PHE A 1 78 ? 5.088 3.303 -17.973 1.00 98.44 78 PHE A CA 1
ATOM 575 C C . PHE A 1 78 ? 4.068 4.097 -17.157 1.00 98.44 78 PHE A C 1
ATOM 577 O O . PHE A 1 78 ? 4.407 4.868 -16.263 1.00 98.44 78 PHE A O 1
ATOM 584 N N . ASP A 1 79 ? 2.793 3.865 -17.442 1.00 98.12 79 ASP A N 1
ATOM 585 C CA . ASP A 1 79 ? 1.683 4.414 -16.668 1.00 98.12 79 ASP A CA 1
ATOM 586 C C . ASP A 1 79 ? 1.487 3.721 -15.312 1.00 98.12 79 ASP A C 1
ATOM 588 O O . ASP A 1 79 ? 1.387 2.488 -15.238 1.00 98.12 79 ASP A O 1
ATOM 592 N N . PHE A 1 80 ? 1.346 4.541 -14.266 1.00 97.94 80 PHE A N 1
ATOM 593 C CA . PHE A 1 80 ? 1.012 4.143 -12.896 1.00 97.94 80 PHE A CA 1
ATOM 594 C C . PHE A 1 80 ? -0.058 5.093 -12.312 1.00 97.94 80 PHE A C 1
ATOM 596 O O . PHE A 1 80 ? 0.044 6.311 -12.482 1.00 97.94 80 PHE A O 1
ATOM 603 N N . PRO A 1 81 ? -1.118 4.606 -11.642 1.00 96.44 81 PRO A N 1
ATOM 604 C CA . PRO A 1 81 ? -2.110 5.473 -11.002 1.00 96.44 81 PRO A CA 1
ATOM 605 C C . PRO A 1 81 ? -1.567 6.109 -9.721 1.00 96.44 81 PRO A C 1
ATOM 607 O O . PRO A 1 81 ? -0.975 5.428 -8.889 1.00 96.44 81 PRO A O 1
ATOM 610 N N . THR A 1 82 ? -1.825 7.399 -9.501 1.00 94.88 82 THR A N 1
ATOM 611 C CA . THR A 1 82 ? -1.444 8.045 -8.236 1.00 94.88 82 THR A CA 1
ATOM 612 C C . THR A 1 82 ? -2.267 7.463 -7.084 1.00 94.88 82 THR A C 1
ATOM 614 O O . THR A 1 82 ? -3.500 7.419 -7.137 1.00 94.88 82 THR A O 1
ATOM 617 N N . VAL A 1 83 ? -1.579 7.041 -6.023 1.00 90.88 83 VAL A N 1
ATOM 618 C CA . VAL A 1 83 ? -2.157 6.533 -4.771 1.00 90.88 83 VAL A CA 1
ATOM 619 C C . VAL A 1 83 ? -1.819 7.461 -3.596 1.00 90.88 83 VAL A C 1
ATOM 621 O O . VAL A 1 83 ? -0.709 7.980 -3.552 1.00 90.88 83 VAL A O 1
ATOM 624 N N . PRO A 1 84 ? -2.732 7.694 -2.635 1.00 85.94 84 PRO A N 1
ATOM 625 C CA . PRO A 1 84 ? -2.541 8.705 -1.584 1.00 85.94 84 PRO A CA 1
ATOM 626 C C . PRO A 1 84 ? -1.666 8.250 -0.400 1.00 85.94 84 PRO A C 1
ATOM 628 O O . PRO A 1 84 ? -1.516 8.994 0.567 1.00 85.94 84 PRO A O 1
ATOM 631 N N . TRP A 1 85 ? -1.140 7.025 -0.425 1.00 85.44 85 TRP A N 1
ATOM 632 C CA . TRP A 1 85 ? -0.281 6.472 0.625 1.00 85.44 85 TRP A CA 1
ATOM 633 C C . TRP A 1 85 ? 1.184 6.430 0.194 1.00 85.44 85 TRP A C 1
ATOM 635 O O . TRP A 1 85 ? 1.510 6.640 -0.973 1.00 85.44 85 TRP A O 1
ATOM 645 N N . ALA A 1 86 ? 2.066 6.152 1.151 1.00 88.38 86 ALA A N 1
ATOM 646 C CA . ALA A 1 86 ? 3.492 6.080 0.898 1.00 88.38 86 ALA A CA 1
ATOM 647 C C . ALA A 1 86 ? 3.878 4.784 0.183 1.00 88.38 86 ALA A C 1
ATOM 649 O O . ALA A 1 86 ? 3.895 3.707 0.777 1.00 88.38 86 ALA A O 1
ATOM 650 N N . ASP A 1 87 ? 4.150 4.918 -1.110 1.00 93.38 87 ASP A N 1
ATOM 651 C CA . ASP A 1 87 ? 4.483 3.829 -2.014 1.00 93.38 87 ASP A CA 1
ATOM 652 C C . ASP A 1 87 ? 5.922 3.987 -2.540 1.00 93.38 87 ASP A C 1
ATOM 654 O O . ASP A 1 87 ? 6.310 5.105 -2.900 1.00 93.38 87 ASP A O 1
ATOM 658 N N . PRO A 1 88 ? 6.723 2.905 -2.621 1.00 95.75 88 PRO A N 1
ATOM 659 C CA . PRO A 1 88 ? 8.105 2.978 -3.095 1.00 95.75 88 PRO A CA 1
ATOM 660 C C . PRO A 1 88 ? 8.240 3.491 -4.533 1.00 95.75 88 PRO A C 1
ATOM 662 O O . PRO A 1 88 ? 9.329 3.925 -4.899 1.00 95.75 88 PRO A O 1
ATOM 665 N N . VAL A 1 89 ? 7.169 3.516 -5.340 1.00 97.38 89 VAL A N 1
ATOM 666 C CA . VAL A 1 89 ? 7.180 4.140 -6.676 1.00 97.38 89 VAL A CA 1
ATOM 667 C C . VAL A 1 89 ? 7.588 5.618 -6.625 1.00 97.38 89 VAL A C 1
ATOM 669 O O . VAL A 1 89 ? 8.283 6.087 -7.521 1.00 97.38 89 VAL A O 1
ATOM 672 N N . TYR A 1 90 ? 7.204 6.355 -5.575 1.00 97.75 90 TYR A N 1
ATOM 673 C CA . TYR A 1 90 ? 7.527 7.781 -5.461 1.00 97.75 90 TYR A CA 1
ATOM 674 C C . TYR A 1 90 ? 8.999 7.997 -5.130 1.00 97.75 90 TYR A C 1
ATOM 676 O O . TYR A 1 90 ? 9.637 8.884 -5.687 1.00 97.75 90 TYR A O 1
ATOM 684 N N . VAL A 1 91 ? 9.548 7.142 -4.266 1.00 98.31 91 VAL A N 1
ATOM 685 C CA . VAL A 1 91 ? 10.977 7.134 -3.936 1.00 98.31 91 VAL A CA 1
ATOM 686 C C . VAL A 1 91 ? 11.797 6.705 -5.156 1.00 98.31 91 VAL A C 1
ATOM 688 O O . VAL A 1 91 ? 12.800 7.333 -5.475 1.00 98.31 91 VAL A O 1
ATOM 691 N N . ALA A 1 92 ? 11.348 5.677 -5.883 1.00 98.62 92 ALA A N 1
ATOM 692 C CA . ALA A 1 92 ? 12.013 5.193 -7.090 1.00 98.62 92 ALA A CA 1
ATOM 693 C C . ALA A 1 92 ? 12.097 6.250 -8.201 1.00 98.62 92 ALA A C 1
ATOM 695 O O . ALA A 1 92 ? 13.099 6.300 -8.918 1.00 98.62 92 ALA A O 1
ATOM 696 N N . ASP A 1 93 ? 11.062 7.079 -8.342 1.00 98.69 93 ASP A N 1
ATOM 697 C CA . ASP A 1 93 ? 11.046 8.205 -9.275 1.00 98.69 93 ASP A CA 1
ATOM 698 C C . ASP A 1 93 ? 11.959 9.344 -8.803 1.00 98.69 93 ASP A C 1
ATOM 700 O O . ASP A 1 93 ? 12.881 9.736 -9.517 1.00 98.69 93 ASP A O 1
ATOM 704 N N . ALA A 1 94 ? 11.770 9.817 -7.567 1.00 98.44 94 ALA A N 1
ATOM 705 C CA . ALA A 1 94 ? 12.500 10.963 -7.025 1.00 98.44 94 ALA A CA 1
ATOM 706 C C . ALA A 1 94 ? 14.020 10.742 -6.946 1.00 98.44 94 ALA A C 1
ATOM 708 O O . ALA A 1 94 ? 14.794 11.650 -7.251 1.00 98.44 94 ALA A O 1
ATOM 709 N N . GLU A 1 95 ? 14.445 9.530 -6.582 1.00 98.62 95 GLU A N 1
ATOM 710 C CA . GLU A 1 95 ? 15.861 9.164 -6.454 1.00 98.62 95 GLU A CA 1
ATOM 711 C C . GLU A 1 95 ? 16.472 8.657 -7.778 1.00 98.62 95 GLU A C 1
ATOM 713 O O . GLU A 1 95 ? 17.644 8.277 -7.833 1.00 98.62 95 GLU A O 1
ATOM 718 N N . GLY A 1 96 ? 15.700 8.651 -8.874 1.00 98.62 96 GLY A N 1
ATOM 719 C CA . GLY A 1 96 ? 16.180 8.264 -10.204 1.00 98.62 96 GLY A CA 1
ATOM 720 C C . GLY A 1 96 ? 16.452 6.763 -10.368 1.00 98.62 96 GLY A C 1
ATOM 721 O O . GLY A 1 96 ? 17.169 6.351 -11.287 1.00 98.62 96 GLY A O 1
ATOM 722 N N . PHE A 1 97 ? 15.889 5.914 -9.503 1.00 98.81 97 PHE A N 1
ATOM 723 C CA . PHE A 1 97 ? 16.033 4.462 -9.618 1.00 98.81 97 PHE A CA 1
ATOM 724 C C . PHE A 1 97 ? 15.305 3.904 -10.841 1.00 98.81 97 PHE A C 1
ATOM 726 O O . PHE A 1 97 ? 15.802 2.953 -11.443 1.00 98.81 97 PHE A O 1
ATOM 733 N N . PHE A 1 98 ? 14.201 4.509 -11.288 1.00 98.81 98 PHE A N 1
ATOM 734 C CA . PHE A 1 98 ? 13.612 4.128 -12.576 1.00 98.81 98 PHE A CA 1
ATOM 735 C C . PHE A 1 98 ? 14.560 4.423 -13.746 1.00 98.81 98 PHE A C 1
ATOM 737 O O . PHE A 1 98 ? 14.861 3.515 -14.526 1.00 98.81 98 PHE A O 1
ATOM 744 N N . GLU A 1 99 ? 15.127 5.630 -13.821 1.00 98.62 99 GLU A N 1
ATOM 745 C CA . GLU A 1 99 ? 16.046 6.012 -14.906 1.00 98.62 99 GLU A CA 1
ATOM 746 C C . GLU A 1 99 ? 17.312 5.138 -14.935 1.00 98.62 99 GLU A C 1
ATOM 748 O O . GLU A 1 99 ? 17.810 4.763 -16.009 1.00 98.62 99 GLU A O 1
ATOM 753 N N . LYS A 1 100 ? 17.813 4.751 -13.750 1.00 98.69 100 LYS A N 1
ATOM 754 C CA . LYS A 1 100 ? 18.928 3.803 -13.583 1.00 98.69 100 LYS A CA 1
ATOM 755 C C . LYS A 1 100 ? 18.680 2.488 -14.327 1.00 98.69 100 LYS A C 1
ATOM 757 O O . LYS A 1 100 ? 19.631 1.929 -14.879 1.00 98.69 100 LYS A O 1
ATOM 762 N N . TYR A 1 101 ? 17.432 2.025 -14.376 1.00 98.69 101 TYR A N 1
ATOM 763 C CA . TYR A 1 101 ? 17.026 0.797 -15.065 1.00 98.69 101 TYR A CA 1
ATOM 764 C C . TYR A 1 101 ? 16.301 1.040 -16.395 1.00 98.69 101 TYR A C 1
ATOM 766 O O . TYR A 1 101 ? 15.715 0.111 -16.940 1.00 98.69 101 TYR A O 1
ATOM 774 N N . GLY A 1 102 ? 16.383 2.253 -16.952 1.00 98.56 102 GLY A N 1
ATOM 775 C CA . GLY A 1 102 ? 15.845 2.562 -18.280 1.00 98.56 102 GLY A CA 1
ATOM 776 C C . GLY A 1 102 ? 14.343 2.816 -18.306 1.00 98.56 102 GLY A C 1
ATOM 777 O O . GLY A 1 102 ? 13.735 2.756 -19.372 1.00 98.56 102 GLY A O 1
ATOM 778 N N . LEU A 1 103 ? 13.742 3.083 -17.150 1.00 98.88 103 LEU A N 1
ATOM 779 C CA . LEU A 1 103 ? 12.318 3.335 -17.000 1.00 98.88 103 LEU A CA 1
ATOM 780 C C . LEU A 1 103 ? 12.054 4.795 -16.650 1.00 98.88 103 LEU A C 1
ATOM 782 O O . LEU A 1 103 ? 12.904 5.484 -16.089 1.00 98.88 103 LEU A O 1
ATOM 786 N N . LYS A 1 104 ? 10.833 5.237 -16.929 1.00 98.56 104 LYS A N 1
ATOM 787 C CA . LYS A 1 104 ? 10.288 6.501 -16.450 1.00 98.56 104 LYS A CA 1
ATOM 788 C C . LYS A 1 104 ? 8.812 6.314 -16.141 1.00 98.56 104 LYS A C 1
ATOM 790 O O . LYS A 1 104 ? 8.064 5.801 -16.971 1.00 98.56 104 LYS A O 1
ATOM 795 N N . VAL A 1 105 ? 8.391 6.704 -14.946 1.00 98.56 105 VAL A N 1
ATOM 796 C CA . VAL A 1 105 ? 6.983 6.605 -14.562 1.00 98.56 105 VAL A CA 1
ATOM 797 C C . VAL A 1 105 ? 6.196 7.790 -15.118 1.00 98.56 105 VAL A C 1
ATOM 799 O O . VAL A 1 105 ? 6.659 8.930 -15.115 1.00 98.56 105 VAL A O 1
ATOM 802 N N . ASN A 1 106 ? 4.980 7.521 -15.580 1.00 98.06 106 ASN A N 1
ATOM 803 C CA . ASN A 1 106 ? 3.960 8.522 -15.842 1.00 98.06 106 ASN A CA 1
ATOM 804 C C . ASN A 1 106 ? 2.812 8.337 -14.842 1.00 98.06 106 ASN A C 1
ATOM 806 O O . ASN A 1 106 ? 2.030 7.385 -14.923 1.00 98.06 106 ASN A O 1
ATOM 810 N N . PHE A 1 107 ? 2.703 9.256 -13.883 1.00 97.62 107 PHE A N 1
ATOM 811 C CA . PHE A 1 107 ? 1.608 9.241 -12.920 1.00 97.62 107 PHE A CA 1
ATOM 812 C C . PHE A 1 107 ? 0.312 9.726 -13.575 1.00 97.62 107 PHE A C 1
ATOM 814 O O . PHE A 1 107 ? 0.147 10.905 -13.883 1.00 97.62 107 PHE A O 1
ATOM 821 N N . THR A 1 108 ? -0.646 8.817 -13.742 1.00 95.31 108 THR A N 1
ATOM 822 C CA . THR A 1 108 ? -1.921 9.089 -14.436 1.00 95.31 108 THR A CA 1
ATOM 823 C C . THR A 1 108 ? -2.951 9.844 -13.582 1.00 95.31 108 THR A C 1
ATOM 825 O O . THR A 1 108 ? -4.046 10.159 -14.054 1.00 95.31 108 THR A O 1
ATOM 828 N N . GLY A 1 109 ? -2.600 10.180 -12.337 1.00 94.12 109 GLY A N 1
ATOM 829 C CA . GLY A 1 109 ? -3.461 10.874 -11.385 1.00 94.12 109 GLY A CA 1
ATOM 830 C C . GLY A 1 109 ? -4.319 9.936 -10.534 1.00 94.12 109 GLY A C 1
ATOM 831 O O . GLY A 1 109 ? -4.254 8.710 -10.637 1.00 94.12 109 GLY A O 1
ATOM 832 N N . TYR A 1 110 ? -5.125 10.533 -9.654 1.00 91.81 110 TYR A N 1
ATOM 833 C CA . TYR A 1 110 ? -6.017 9.800 -8.759 1.00 91.81 110 TYR A CA 1
ATOM 834 C C . TYR A 1 110 ? -7.253 9.277 -9.490 1.00 91.81 110 TYR A C 1
ATOM 836 O O . TYR A 1 110 ? -7.918 10.005 -10.231 1.00 91.81 110 TYR A O 1
ATOM 844 N N . LEU A 1 111 ? -7.634 8.036 -9.188 1.00 89.50 111 LEU A N 1
ATOM 845 C CA . LEU A 1 111 ? -8.946 7.519 -9.562 1.00 89.50 111 LEU A CA 1
ATOM 846 C C . LEU A 1 111 ? -10.025 8.003 -8.590 1.00 89.50 111 LEU A C 1
ATOM 848 O O . LEU A 1 111 ? -9.812 8.085 -7.383 1.00 89.50 111 LEU A O 1
ATOM 852 N N . ASN A 1 112 ? -11.234 8.227 -9.113 1.00 83.94 112 ASN A N 1
ATOM 853 C CA . ASN A 1 112 ? -12.407 8.559 -8.292 1.00 83.94 112 ASN A CA 1
ATOM 854 C C . ASN A 1 112 ? -12.775 7.439 -7.303 1.00 83.94 112 ASN A C 1
ATOM 856 O O . ASN A 1 112 ? -13.363 7.701 -6.255 1.00 83.94 112 ASN A O 1
ATOM 860 N N . ASN A 1 113 ? -12.471 6.190 -7.659 1.00 82.81 113 ASN A N 1
ATOM 861 C CA . ASN A 1 113 ? -12.683 5.016 -6.828 1.00 82.81 113 ASN A CA 1
ATOM 862 C C . ASN A 1 113 ? -11.413 4.166 -6.841 1.00 82.81 113 ASN A C 1
ATOM 864 O O . ASN A 1 113 ? -11.032 3.616 -7.872 1.00 82.81 113 ASN A O 1
ATOM 868 N N . ILE A 1 114 ? -10.781 4.033 -5.678 1.00 80.12 114 ILE A N 1
ATOM 869 C CA . ILE A 1 114 ? -9.510 3.321 -5.530 1.00 80.12 114 ILE A CA 1
ATOM 870 C C . ILE A 1 114 ? -9.617 1.832 -5.898 1.00 80.12 114 ILE A C 1
ATOM 872 O O . ILE A 1 114 ? -8.675 1.250 -6.427 1.00 80.12 114 ILE A O 1
ATOM 876 N N . ASN A 1 115 ? -10.797 1.229 -5.720 1.00 79.88 115 ASN A N 1
ATOM 877 C CA . ASN A 1 115 ? -11.031 -0.169 -6.087 1.00 79.88 115 ASN A CA 1
ATOM 878 C C . ASN A 1 115 ? -11.026 -0.393 -7.609 1.00 79.88 115 ASN A C 1
ATOM 880 O O . ASN A 1 115 ? -10.885 -1.532 -8.057 1.00 79.88 115 ASN A O 1
ATOM 884 N N . ASP A 1 116 ? -11.149 0.672 -8.411 1.00 89.12 116 ASP A N 1
ATOM 885 C CA . ASP A 1 116 ? -11.099 0.567 -9.869 1.00 89.12 116 ASP A CA 1
ATOM 886 C C . ASP A 1 116 ? -9.659 0.381 -10.388 1.00 89.12 116 ASP A C 1
ATOM 888 O O . ASP A 1 116 ? -9.476 0.066 -11.565 1.00 89.12 116 ASP A O 1
ATOM 892 N N . ILE A 1 117 ? -8.628 0.508 -9.540 1.00 93.25 117 ILE A N 1
ATOM 893 C CA . ILE A 1 117 ? -7.226 0.280 -9.934 1.00 93.25 117 ILE A CA 1
ATOM 894 C C . ILE A 1 117 ? -7.045 -1.124 -10.525 1.00 93.25 117 ILE A C 1
ATOM 896 O O . ILE A 1 117 ? -6.508 -1.271 -11.622 1.00 93.25 117 ILE A O 1
ATOM 900 N N . VAL A 1 118 ? -7.560 -2.150 -9.840 1.00 93.00 118 VAL A N 1
ATOM 901 C CA . VAL A 1 118 ? -7.419 -3.551 -10.260 1.00 93.00 118 VAL A CA 1
ATOM 902 C C . VAL A 1 118 ? -8.067 -3.815 -11.625 1.00 93.00 118 VAL A C 1
ATOM 904 O O . VAL A 1 118 ? -7.488 -4.522 -12.447 1.00 93.00 118 VAL A O 1
ATOM 907 N N . VAL A 1 119 ? -9.246 -3.242 -11.902 1.00 94.12 119 VAL A N 1
ATOM 908 C CA . VAL A 1 119 ? -9.915 -3.446 -13.201 1.00 94.12 119 VAL A CA 1
ATOM 909 C C . VAL A 1 119 ? -9.235 -2.668 -14.331 1.00 94.12 119 VAL A C 1
ATOM 911 O O . VAL A 1 119 ? -9.176 -3.163 -15.456 1.00 94.12 119 VAL A O 1
ATOM 914 N N . ASN A 1 120 ? -8.687 -1.482 -14.046 1.00 96.38 120 ASN A N 1
ATOM 915 C CA . ASN A 1 120 ? -7.950 -0.691 -15.034 1.00 96.38 120 ASN A CA 1
ATOM 916 C C . ASN A 1 120 ? -6.620 -1.356 -15.409 1.00 96.38 120 ASN A C 1
ATOM 918 O O . ASN A 1 120 ? -6.333 -1.487 -16.597 1.00 96.38 120 ASN A O 1
ATOM 922 N N . LEU A 1 121 ? -5.872 -1.863 -14.424 1.00 97.44 121 LEU A N 1
ATOM 923 C CA . LEU A 1 121 ? -4.663 -2.658 -14.664 1.00 97.44 121 LEU A CA 1
ATOM 924 C C . LEU A 1 121 ? -4.977 -3.923 -15.481 1.00 97.44 121 LEU A C 1
ATOM 926 O O . LEU A 1 121 ? -4.334 -4.205 -16.490 1.00 97.44 121 LEU A O 1
ATOM 930 N N . ALA A 1 122 ? -6.025 -4.657 -15.097 1.00 97.00 122 ALA A N 1
ATOM 931 C CA . ALA A 1 122 ? -6.479 -5.845 -15.821 1.00 97.00 122 ALA A CA 1
ATOM 932 C C . ALA A 1 122 ? -6.871 -5.557 -17.282 1.00 97.00 122 ALA A C 1
ATOM 934 O O . ALA A 1 122 ? -6.772 -6.442 -18.127 1.00 97.00 122 ALA A O 1
ATOM 935 N N . SER A 1 123 ? -7.310 -4.330 -17.577 1.00 96.69 123 SER A N 1
ATOM 936 C CA . SER A 1 123 ? -7.693 -3.887 -18.924 1.00 96.69 123 SER A CA 1
ATOM 937 C C . SER A 1 123 ? -6.524 -3.316 -19.737 1.00 96.69 123 SER A C 1
ATOM 939 O O . SER A 1 123 ? -6.726 -2.979 -20.900 1.00 96.69 123 SER A O 1
ATOM 941 N N . GLY A 1 124 ? -5.329 -3.195 -19.144 1.00 95.44 124 GLY A N 1
ATOM 942 C CA . GLY A 1 124 ? -4.144 -2.624 -19.792 1.00 95.44 124 GLY A CA 1
ATOM 943 C C . GLY A 1 124 ? -4.105 -1.092 -19.814 1.00 95.44 124 GLY A C 1
ATOM 944 O O . GLY A 1 124 ? -3.331 -0.523 -20.571 1.00 95.44 124 GLY A O 1
ATOM 945 N N . ASN A 1 125 ? -4.923 -0.410 -19.002 1.00 95.56 125 ASN A N 1
ATOM 946 C CA . ASN A 1 125 ? -4.886 1.058 -18.901 1.00 95.56 125 ASN A CA 1
ATOM 947 C C . ASN A 1 125 ? -3.685 1.565 -18.086 1.00 95.56 125 ASN A C 1
ATOM 949 O O . ASN A 1 125 ? -3.370 2.748 -18.142 1.00 95.56 125 ASN A O 1
ATOM 953 N N . PHE A 1 126 ? -3.057 0.680 -17.309 1.00 95.38 126 PHE A N 1
ATOM 954 C CA . PHE A 1 126 ? -1.813 0.909 -16.580 1.00 95.38 126 PHE A CA 1
ATOM 955 C C . PHE A 1 126 ? -0.879 -0.270 -16.841 1.00 95.38 126 PHE A C 1
ATOM 957 O O . PHE A 1 126 ? -1.354 -1.384 -17.079 1.00 95.38 126 PHE A O 1
ATOM 964 N N . HIS A 1 127 ? 0.427 -0.042 -16.731 1.00 96.69 127 HIS A N 1
ATOM 965 C CA . HIS A 1 127 ? 1.413 -1.124 -16.788 1.00 96.69 127 HIS A CA 1
ATOM 966 C C . HIS A 1 127 ? 1.587 -1.764 -15.413 1.00 96.69 127 HIS A C 1
ATOM 968 O O . HIS A 1 127 ? 1.573 -2.988 -15.273 1.00 96.69 127 HIS A O 1
ATOM 974 N N . PHE A 1 128 ? 1.686 -0.905 -14.397 1.00 98.19 128 PHE A N 1
ATOM 975 C CA . PHE A 1 128 ? 1.844 -1.282 -13.004 1.00 98.19 128 PHE A CA 1
ATOM 976 C C . PHE A 1 128 ? 0.871 -0.493 -12.129 1.00 98.19 128 PHE A C 1
ATOM 978 O O . PHE A 1 128 ? 0.415 0.591 -12.498 1.00 98.19 128 PHE A O 1
ATOM 985 N N . ALA A 1 129 ? 0.535 -1.035 -10.963 1.00 96.31 129 ALA A N 1
ATOM 986 C CA . ALA A 1 129 ? -0.257 -0.326 -9.962 1.00 96.31 129 ALA A CA 1
ATOM 987 C C . ALA A 1 129 ? -0.017 -0.894 -8.563 1.00 96.31 129 ALA A C 1
ATOM 989 O O . ALA A 1 129 ? 0.409 -2.033 -8.441 1.00 96.31 129 ALA A O 1
ATOM 990 N N . CYS A 1 130 ? -0.386 -0.166 -7.510 1.00 92.81 130 CYS A N 1
ATOM 991 C CA . CYS A 1 130 ? -0.333 -0.682 -6.142 1.00 92.81 130 CYS A CA 1
ATOM 992 C C . CYS A 1 130 ? -1.728 -0.929 -5.558 1.00 92.81 130 CYS A C 1
ATOM 994 O O . CYS A 1 130 ? -2.591 -0.044 -5.615 1.00 92.81 130 CYS A O 1
ATOM 996 N N . GLN A 1 131 ? -1.952 -2.118 -4.980 1.00 89.62 131 GLN A N 1
ATOM 997 C CA . GLN A 1 131 ? -3.179 -2.475 -4.251 1.00 89.62 131 GLN A CA 1
ATOM 998 C C . GLN A 1 131 ? -2.956 -3.532 -3.160 1.00 89.62 131 GLN A C 1
ATOM 1000 O O . GLN A 1 131 ? -1.973 -4.267 -3.161 1.00 89.62 131 GLN A O 1
ATOM 1005 N N . HIS A 1 132 ? -3.909 -3.631 -2.228 1.00 85.56 132 HIS A N 1
ATOM 1006 C CA . HIS A 1 132 ? -3.898 -4.652 -1.180 1.00 85.56 132 HIS A CA 1
ATOM 1007 C C . HIS A 1 132 ? -4.064 -6.074 -1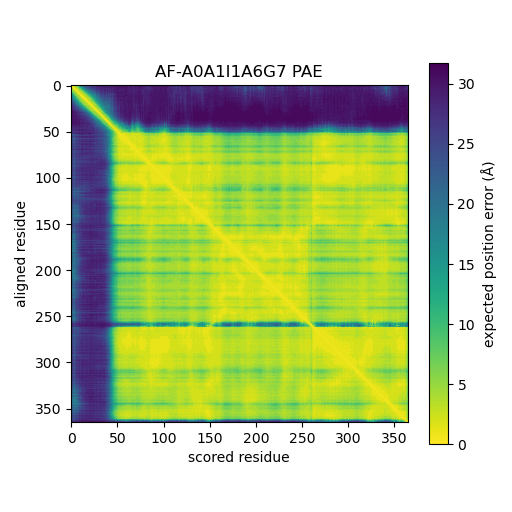.734 1.00 85.56 132 HIS A C 1
ATOM 1009 O O . HIS A 1 132 ? -4.756 -6.303 -2.732 1.00 85.56 132 HIS A O 1
ATOM 1015 N N . ALA A 1 133 ? -3.508 -7.029 -0.983 1.00 83.44 133 ALA A N 1
ATOM 1016 C CA . ALA A 1 133 ? -3.608 -8.470 -1.201 1.00 83.44 133 ALA A CA 1
ATOM 1017 C C . ALA A 1 133 ? -5.017 -8.939 -1.551 1.00 83.44 133 ALA A C 1
ATOM 1019 O O . ALA A 1 133 ? -5.250 -9.752 -2.445 1.00 83.44 133 ALA A O 1
ATOM 1020 N N . SER A 1 134 ? -5.972 -8.415 -0.791 1.00 84.31 134 SER A N 1
ATOM 1021 C CA . SER A 1 134 ? -7.352 -8.836 -0.824 1.00 84.31 134 SER A CA 1
ATOM 1022 C C . SER A 1 134 ? -8.043 -8.367 -2.090 1.00 84.31 134 SER A C 1
ATOM 1024 O O . SER A 1 134 ? -8.697 -9.166 -2.758 1.00 84.31 134 SER A O 1
ATOM 1026 N N . THR A 1 135 ? -7.834 -7.110 -2.484 1.00 88.12 135 THR A N 1
ATOM 1027 C CA . THR A 1 135 ? -8.325 -6.570 -3.756 1.00 88.12 135 THR A CA 1
ATOM 1028 C C . THR A 1 135 ? -7.735 -7.338 -4.940 1.00 88.12 135 THR A C 1
ATOM 1030 O O . THR A 1 135 ? -8.471 -7.673 -5.874 1.00 88.12 135 THR A O 1
ATOM 1033 N N . LEU A 1 136 ? -6.441 -7.683 -4.882 1.00 91.50 136 LEU A N 1
ATOM 1034 C CA . LEU A 1 136 ? -5.791 -8.525 -5.887 1.00 91.50 136 LEU A CA 1
ATOM 1035 C C . LEU A 1 136 ? -6.443 -9.914 -5.965 1.00 91.50 136 LEU A C 1
ATOM 1037 O O . LEU A 1 136 ? -6.884 -10.324 -7.040 1.00 91.50 136 LEU A O 1
ATOM 1041 N N . ALA A 1 137 ? -6.564 -10.618 -4.837 1.00 92.38 137 ALA A N 1
ATOM 1042 C CA . ALA A 1 137 ? -7.155 -11.954 -4.785 1.00 92.38 137 ALA A CA 1
ATOM 1043 C C . ALA A 1 137 ? -8.613 -11.958 -5.278 1.00 92.38 137 ALA A C 1
ATOM 1045 O O . ALA A 1 137 ? -9.004 -12.814 -6.075 1.00 92.38 137 ALA A O 1
ATOM 1046 N N . ILE A 1 138 ? -9.410 -10.953 -4.899 1.00 91.25 138 ILE A N 1
ATOM 1047 C CA . ILE A 1 138 ? -10.771 -10.761 -5.419 1.00 91.25 138 ILE A CA 1
ATOM 1048 C C . ILE A 1 138 ? -10.745 -10.601 -6.946 1.00 91.25 138 ILE A C 1
ATOM 1050 O O . ILE A 1 138 ? -11.540 -11.245 -7.636 1.00 91.25 138 ILE A O 1
ATOM 1054 N N . GLY A 1 139 ? -9.829 -9.793 -7.489 1.00 93.12 139 GLY A N 1
ATOM 1055 C CA . GLY A 1 139 ? -9.642 -9.626 -8.934 1.00 93.12 139 GLY A CA 1
ATOM 1056 C C . GLY A 1 139 ? -9.283 -10.933 -9.651 1.00 93.12 139 GLY A C 1
ATOM 1057 O O . GLY A 1 139 ? -9.946 -11.309 -10.621 1.00 93.12 139 GLY A O 1
ATOM 1058 N N . ILE A 1 140 ? -8.309 -11.685 -9.132 1.00 95.25 140 ILE A N 1
ATOM 1059 C CA . ILE A 1 140 ? -7.904 -12.992 -9.679 1.00 95.25 140 ILE A CA 1
ATOM 1060 C C . ILE A 1 140 ? -9.072 -13.988 -9.634 1.00 95.25 140 ILE A C 1
ATOM 1062 O O . ILE A 1 140 ? -9.321 -14.718 -10.603 1.00 95.25 140 ILE A O 1
ATOM 1066 N N . SER A 1 141 ? -9.856 -13.988 -8.550 1.00 95.00 141 SER A N 1
ATOM 1067 C CA . SER A 1 141 ? -11.046 -14.840 -8.427 1.00 95.00 141 SER A CA 1
ATOM 1068 C C . SER A 1 141 ? -12.125 -14.508 -9.469 1.00 95.00 141 SER A C 1
ATOM 1070 O O . SER A 1 141 ? -12.873 -15.390 -9.884 1.00 95.00 141 SER A O 1
ATOM 1072 N N . LYS A 1 142 ? -12.150 -13.275 -9.990 1.00 94.62 142 LYS A N 1
ATOM 1073 C CA . LYS A 1 142 ? -13.020 -12.854 -11.104 1.00 94.62 142 LYS A CA 1
ATOM 1074 C C . LYS A 1 142 ? -12.426 -13.140 -12.485 1.00 94.62 142 LYS A C 1
ATOM 1076 O O . LYS A 1 142 ? -13.099 -12.947 -13.493 1.00 94.62 142 LYS A O 1
ATOM 1081 N N . GLY A 1 143 ? -11.197 -13.656 -12.539 1.00 94.88 143 GLY A N 1
ATOM 1082 C CA . GLY A 1 143 ? -10.494 -13.994 -13.775 1.00 94.88 143 GLY A CA 1
ATOM 1083 C C . GLY A 1 143 ? -9.705 -12.839 -14.384 1.00 94.88 143 GLY A C 1
ATOM 1084 O O . GLY A 1 143 ? -9.368 -12.922 -15.561 1.00 94.88 143 GLY A O 1
ATOM 1085 N N . TYR A 1 144 ? -9.421 -11.781 -13.623 1.00 96.44 144 TYR A N 1
ATOM 1086 C CA . TYR A 1 144 ? -8.559 -10.706 -14.108 1.00 96.44 144 TYR A CA 1
ATOM 1087 C C . TYR A 1 144 ? -7.108 -11.197 -14.258 1.00 96.44 144 TYR A C 1
ATOM 1089 O O . TYR A 1 144 ? -6.618 -11.890 -13.361 1.00 96.44 144 TYR A O 1
ATOM 1097 N N . PRO A 1 145 ? -6.426 -10.863 -15.371 1.00 96.62 145 PRO A N 1
ATOM 1098 C CA . PRO A 1 145 ? -5.051 -11.275 -15.639 1.00 96.62 145 PRO A CA 1
ATOM 1099 C C . PRO A 1 145 ? -4.078 -10.356 -14.896 1.00 96.62 145 PRO A C 1
ATOM 1101 O O . PRO A 1 145 ? -3.446 -9.499 -15.498 1.00 96.62 145 PRO A O 1
ATOM 1104 N N . ILE A 1 146 ? -3.993 -10.481 -13.574 1.00 97.06 146 ILE A N 1
ATOM 1105 C CA . ILE A 1 146 ? -3.155 -9.629 -12.719 1.00 97.06 146 ILE A CA 1
ATOM 1106 C C . ILE A 1 146 ? -2.383 -10.465 -11.700 1.00 97.06 146 ILE A C 1
ATOM 1108 O O . ILE A 1 146 ? -2.865 -11.517 -11.275 1.00 97.06 146 ILE A O 1
ATOM 1112 N N . LYS A 1 147 ? -1.201 -9.990 -11.310 1.00 95.81 147 LYS A N 1
ATOM 1113 C CA . LYS A 1 147 ? -0.313 -10.636 -10.335 1.00 95.81 147 LYS A CA 1
ATOM 1114 C C . LYS A 1 147 ? 0.546 -9.580 -9.645 1.00 95.81 147 LYS A C 1
ATOM 1116 O O . LYS A 1 147 ? 0.817 -8.541 -10.239 1.00 95.81 147 LYS A O 1
ATOM 1121 N N . ALA A 1 148 ? 0.992 -9.834 -8.422 1.00 96.94 148 ALA A N 1
ATOM 1122 C CA . ALA A 1 148 ? 2.033 -9.031 -7.796 1.00 96.94 148 ALA A CA 1
ATOM 1123 C C . ALA A 1 148 ? 3.451 -9.479 -8.166 1.00 96.94 148 ALA A C 1
ATOM 1125 O O . ALA A 1 148 ? 3.732 -10.674 -8.248 1.00 96.94 148 ALA A O 1
ATOM 1126 N N . VAL A 1 149 ? 4.347 -8.510 -8.337 1.00 97.00 149 VAL A N 1
ATOM 1127 C CA . VAL A 1 149 ? 5.754 -8.728 -8.726 1.00 97.00 149 VAL A CA 1
ATOM 1128 C C . VAL A 1 149 ? 6.756 -8.140 -7.733 1.00 97.00 149 VAL A C 1
ATOM 1130 O O . VAL A 1 149 ? 7.943 -8.446 -7.808 1.00 97.00 149 VAL A O 1
ATOM 1133 N N . ALA A 1 150 ? 6.290 -7.294 -6.814 1.00 96.62 150 ALA A N 1
ATOM 1134 C CA . ALA A 1 150 ? 7.080 -6.744 -5.723 1.00 96.62 150 ALA A CA 1
ATOM 1135 C C . ALA A 1 150 ? 6.173 -6.308 -4.567 1.00 96.62 150 ALA A C 1
ATOM 1137 O O . ALA A 1 150 ? 4.982 -6.025 -4.741 1.00 96.62 150 ALA A O 1
ATOM 1138 N N . ALA A 1 151 ? 6.749 -6.238 -3.377 1.00 93.88 151 ALA A N 1
ATOM 1139 C CA . ALA A 1 151 ? 6.098 -5.711 -2.195 1.00 93.88 151 ALA A CA 1
ATOM 1140 C C . ALA A 1 151 ? 6.221 -4.180 -2.122 1.00 93.88 151 ALA A C 1
ATOM 1142 O O . ALA A 1 151 ? 7.239 -3.613 -2.513 1.00 93.88 151 ALA A O 1
ATOM 1143 N N . GLY A 1 152 ? 5.179 -3.508 -1.624 1.00 88.12 152 GLY A N 1
ATOM 1144 C CA . GLY A 1 152 ? 5.134 -2.047 -1.521 1.00 88.12 152 GLY A CA 1
ATOM 1145 C C . GLY A 1 152 ? 5.437 -1.517 -0.120 1.00 88.12 152 GLY A C 1
ATOM 1146 O O . GLY A 1 152 ? 6.294 -0.658 0.049 1.00 88.12 152 GLY A O 1
ATOM 1147 N N . TRP A 1 153 ? 4.746 -2.029 0.899 1.00 85.06 153 TRP A N 1
ATOM 1148 C CA . TRP A 1 153 ? 4.792 -1.483 2.262 1.00 85.06 153 TRP A CA 1
ATOM 1149 C C . TRP A 1 153 ? 4.852 -2.622 3.289 1.00 85.06 153 TRP A C 1
ATOM 1151 O O . TRP A 1 153 ? 4.136 -3.616 3.162 1.00 85.06 153 TRP A O 1
ATOM 1161 N N . ALA A 1 154 ? 5.703 -2.477 4.305 1.00 89.94 154 ALA A N 1
ATOM 1162 C CA . ALA A 1 154 ? 5.730 -3.307 5.505 1.00 89.94 154 ALA A CA 1
ATOM 1163 C C . ALA A 1 154 ? 5.069 -2.600 6.704 1.00 89.94 154 ALA A C 1
ATOM 1165 O O . ALA A 1 154 ? 5.136 -1.378 6.854 1.00 89.94 154 ALA A O 1
ATOM 1166 N N . THR A 1 155 ? 4.481 -3.367 7.620 1.00 90.56 155 THR A N 1
ATOM 1167 C CA . THR A 1 155 ? 3.967 -2.834 8.890 1.00 90.56 155 THR A CA 1
ATOM 1168 C C . THR A 1 155 ? 4.837 -3.318 10.044 1.00 90.56 155 THR A C 1
ATOM 1170 O O . THR A 1 155 ? 4.958 -4.517 10.275 1.00 90.56 155 THR A O 1
ATOM 1173 N N . THR A 1 156 ? 5.404 -2.387 10.813 1.00 92.75 156 THR A N 1
ATOM 1174 C CA . THR A 1 156 ? 6.172 -2.698 12.035 1.00 92.75 156 THR A CA 1
ATOM 1175 C C . THR A 1 156 ? 5.520 -2.072 13.261 1.00 92.75 156 THR A C 1
ATOM 1177 O O . THR A 1 156 ? 4.533 -1.334 13.153 1.00 92.75 156 THR A O 1
ATOM 1180 N N . LYS A 1 157 ? 6.028 -2.370 14.461 1.00 92.38 157 LYS A N 1
ATOM 1181 C CA . LYS A 1 157 ? 5.534 -1.706 15.677 1.00 92.38 157 LYS A CA 1
ATOM 1182 C C . LYS A 1 157 ? 5.797 -0.207 15.694 1.00 92.38 157 LYS A C 1
ATOM 1184 O O . LYS A 1 157 ? 4.954 0.535 16.193 1.00 92.38 157 LYS A O 1
ATOM 1189 N N . GLU A 1 158 ? 6.939 0.217 15.168 1.00 91.06 158 GLU A N 1
ATOM 1190 C CA . GLU A 1 158 ? 7.374 1.612 15.122 1.00 91.06 158 GLU A CA 1
ATOM 1191 C C . GLU A 1 158 ? 6.675 2.382 13.999 1.00 91.06 158 GLU A C 1
ATOM 1193 O O . GLU A 1 158 ? 6.356 3.558 14.168 1.00 91.06 158 GLU A O 1
ATOM 1198 N N . LYS A 1 159 ? 6.407 1.712 12.872 1.00 90.62 159 LYS A N 1
ATOM 1199 C CA . LYS A 1 159 ? 5.762 2.285 11.686 1.00 90.62 159 LYS A CA 1
ATOM 1200 C C . LYS A 1 159 ? 4.553 1.442 11.263 1.00 90.62 159 LYS A C 1
ATOM 1202 O O . LYS A 1 159 ? 4.595 0.773 10.227 1.00 90.62 159 LYS A O 1
ATOM 1207 N N . PRO A 1 160 ? 3.473 1.423 12.063 1.00 91.62 160 PRO A N 1
ATOM 1208 C CA . PRO A 1 160 ? 2.306 0.623 11.734 1.00 91.62 160 PRO A CA 1
ATOM 1209 C C . PRO A 1 160 ? 1.556 1.239 10.551 1.00 91.62 160 PRO A C 1
ATOM 1211 O O . PRO A 1 160 ? 1.260 2.434 10.549 1.00 91.62 160 PRO A O 1
ATOM 1214 N N . MET A 1 161 ? 1.195 0.405 9.577 1.00 89.81 161 MET A N 1
ATOM 1215 C CA . MET A 1 161 ? 0.444 0.843 8.396 1.00 89.81 161 MET A CA 1
ATOM 1216 C C . MET A 1 161 ? -0.962 1.343 8.758 1.00 89.81 161 MET A C 1
ATOM 1218 O O . MET A 1 161 ? -1.432 2.327 8.193 1.00 89.81 161 MET A O 1
ATOM 1222 N N . MET A 1 162 ? -1.626 0.686 9.716 1.00 91.62 162 MET A N 1
ATOM 1223 C CA . MET A 1 162 ? -2.984 1.031 10.154 1.00 91.62 162 MET A CA 1
ATOM 1224 C C . MET A 1 162 ? -3.027 1.230 11.669 1.00 91.62 162 MET A C 1
ATOM 1226 O O . MET A 1 162 ? -2.382 0.492 12.425 1.00 91.62 162 MET A O 1
ATOM 1230 N N . LYS A 1 163 ? -3.843 2.185 12.125 1.00 96.19 163 LYS A N 1
ATOM 1231 C CA . LYS A 1 163 ? -4.093 2.439 13.553 1.00 96.19 163 LYS A CA 1
ATOM 1232 C C . LYS A 1 163 ? -5.586 2.461 13.857 1.00 96.19 163 LYS A C 1
ATOM 1234 O O . LYS A 1 163 ? -6.421 2.772 13.006 1.00 96.19 163 LYS A O 1
ATOM 1239 N N . TYR A 1 164 ? -5.901 2.159 15.112 1.00 98.12 164 TYR A N 1
ATOM 1240 C CA . TYR A 1 164 ? -7.237 2.288 15.677 1.00 98.12 164 TYR A CA 1
ATOM 1241 C C . TYR A 1 164 ? -7.265 3.514 16.572 1.00 98.12 164 TYR A C 1
ATOM 1243 O O . TYR A 1 164 ? -6.557 3.568 17.583 1.00 98.12 164 TYR A O 1
ATOM 1251 N N . LEU A 1 165 ? -8.069 4.504 16.192 1.00 98.56 165 LEU A N 1
ATOM 1252 C CA . LEU A 1 165 ? -8.150 5.778 16.896 1.00 98.56 165 LEU A CA 1
ATOM 1253 C C . LEU A 1 165 ? -9.506 5.926 17.583 1.00 98.56 165 LEU A C 1
ATOM 1255 O O . LEU A 1 165 ? -10.542 5.481 17.084 1.00 98.56 165 LEU A O 1
ATOM 1259 N N . LYS A 1 166 ? -9.492 6.589 18.734 1.00 98.62 166 LYS A N 1
ATOM 1260 C CA . LYS A 1 166 ? -10.679 7.021 19.475 1.00 98.62 166 LYS A CA 1
ATOM 1261 C C . LYS A 1 166 ? -10.553 8.507 19.796 1.00 98.62 166 LYS A C 1
ATOM 1263 O O . LYS A 1 166 ? -9.461 9.072 19.742 1.00 98.62 166 LYS A O 1
ATOM 1268 N N . LYS A 1 167 ? -11.659 9.147 20.170 1.00 98.12 167 LYS A N 1
ATOM 1269 C CA . LYS A 1 167 ? -11.606 10.516 20.691 1.00 98.12 167 LYS A CA 1
ATOM 1270 C C . LYS A 1 167 ? -10.750 10.558 21.960 1.00 98.12 167 LYS A C 1
ATOM 1272 O O . LYS A 1 167 ? -10.897 9.697 22.830 1.00 98.12 167 LYS A O 1
ATOM 1277 N N . LYS A 1 168 ? -9.879 11.559 22.075 1.00 97.12 168 LYS A N 1
ATOM 1278 C CA . LYS A 1 168 ? -8.985 11.713 23.223 1.00 97.12 168 LYS A CA 1
ATOM 1279 C C . LYS A 1 168 ? -9.774 11.820 24.526 1.00 97.12 168 LYS A C 1
ATOM 1281 O O . LYS A 1 168 ? -10.752 12.566 24.607 1.00 97.12 168 LYS A O 1
ATOM 1286 N N . GLY A 1 169 ? -9.347 11.071 25.543 1.00 95.81 169 GLY A N 1
ATOM 1287 C CA . GLY A 1 169 ? -10.026 11.024 26.841 1.00 95.81 169 GLY A CA 1
ATOM 1288 C C . GLY A 1 169 ? -11.290 10.157 26.859 1.00 95.81 169 GLY A C 1
ATOM 1289 O O . GLY A 1 169 ? -12.000 10.140 27.861 1.00 95.81 169 GLY A O 1
ATOM 1290 N N . ASN A 1 170 ? -11.587 9.422 25.782 1.00 96.50 170 ASN A N 1
ATOM 1291 C CA . ASN A 1 170 ? -12.623 8.397 25.816 1.00 96.50 170 ASN A CA 1
ATOM 1292 C C . ASN A 1 170 ? -12.115 7.167 26.587 1.00 96.50 170 ASN A C 1
ATOM 1294 O O . ASN A 1 170 ? -11.446 6.294 26.032 1.00 96.50 170 ASN A O 1
ATOM 1298 N N . ASP A 1 171 ? -12.433 7.097 27.878 1.00 96.19 171 ASP A N 1
ATOM 1299 C CA . ASP A 1 171 ? -12.037 5.998 28.764 1.00 96.19 171 ASP A CA 1
ATOM 1300 C C . ASP A 1 171 ? -12.830 4.698 28.565 1.00 96.19 171 ASP A C 1
ATOM 1302 O O . ASP A 1 171 ? -12.466 3.671 29.142 1.00 96.19 171 ASP A O 1
ATOM 1306 N N . GLU A 1 172 ? -13.890 4.711 27.753 1.00 97.00 172 GLU A N 1
ATOM 1307 C CA . GLU A 1 172 ? -14.699 3.517 27.485 1.00 97.00 172 GLU A CA 1
ATOM 1308 C C . GLU A 1 172 ? -14.045 2.563 26.477 1.00 97.00 172 GLU A C 1
ATOM 1310 O O . GLU A 1 172 ? -14.462 1.414 26.387 1.00 97.00 172 GLU A O 1
ATOM 1315 N N . ILE A 1 173 ? -13.038 3.024 25.725 1.00 98.50 173 ILE A N 1
ATOM 1316 C CA . ILE A 1 173 ? -12.330 2.233 24.709 1.00 98.50 173 ILE A CA 1
ATOM 1317 C C . ILE A 1 173 ? -10.842 2.228 25.047 1.00 98.50 173 ILE A C 1
ATOM 1319 O O . ILE A 1 173 ? -10.182 3.259 24.954 1.00 98.50 173 ILE A O 1
ATOM 1323 N N . LYS A 1 174 ? -10.286 1.090 25.463 1.00 97.31 174 LYS A N 1
ATOM 1324 C CA . LYS A 1 174 ? -8.855 0.957 25.807 1.00 97.31 174 LYS A CA 1
ATOM 1325 C C . LYS A 1 174 ? -8.157 -0.158 25.040 1.00 97.31 174 LYS A C 1
ATOM 1327 O O . LYS A 1 174 ? -6.935 -0.168 24.976 1.00 97.31 174 LYS A O 1
ATOM 1332 N N . LYS A 1 175 ? -8.927 -1.073 24.462 1.00 97.69 175 LYS A N 1
ATOM 1333 C CA . LYS A 1 175 ? -8.471 -2.197 23.640 1.00 97.69 175 LYS A CA 1
ATOM 1334 C C . LYS A 1 175 ? -9.535 -2.541 22.600 1.00 97.69 175 LYS A C 1
ATOM 1336 O O . LYS A 1 175 ? -10.675 -2.091 22.700 1.00 97.69 175 LYS A O 1
ATOM 1341 N N . ILE A 1 176 ? -9.173 -3.359 21.616 1.00 97.94 176 ILE A N 1
ATOM 1342 C CA . ILE A 1 176 ? -10.059 -3.738 20.507 1.00 97.94 176 ILE A CA 1
ATOM 1343 C C . ILE A 1 176 ? -11.366 -4.385 20.990 1.00 97.94 176 ILE A C 1
ATOM 1345 O O . ILE A 1 176 ? -12.425 -4.107 20.436 1.00 97.94 176 ILE A O 1
ATOM 1349 N N . GLU A 1 177 ? -11.345 -5.208 22.041 1.00 97.75 177 GLU A N 1
ATOM 1350 C CA . GLU A 1 177 ? -12.556 -5.875 22.541 1.00 97.75 177 GLU A CA 1
ATOM 1351 C C . GLU A 1 177 ? -13.614 -4.900 23.077 1.00 97.75 177 GLU A C 1
ATOM 1353 O O . GLU A 1 177 ? -14.804 -5.234 23.076 1.00 97.75 177 GLU A O 1
ATOM 1358 N N . ASP A 1 178 ? -13.202 -3.696 23.487 1.00 98.25 178 ASP A N 1
ATOM 1359 C CA . ASP A 1 178 ? -14.101 -2.641 23.970 1.00 98.25 178 ASP A CA 1
ATOM 1360 C C . ASP A 1 178 ? -14.913 -2.001 22.829 1.00 98.25 178 ASP A C 1
ATOM 1362 O O . ASP A 1 178 ? -15.823 -1.212 23.075 1.00 98.25 178 ASP A O 1
ATOM 1366 N N . LEU A 1 179 ? -14.632 -2.366 21.571 1.00 98.31 179 LEU A N 1
ATOM 1367 C CA . LEU A 1 179 ? -15.454 -1.996 20.418 1.00 98.31 179 LEU A CA 1
ATOM 1368 C C . LEU A 1 179 ? -16.807 -2.723 20.396 1.00 98.31 179 LEU A C 1
ATOM 1370 O O . LEU A 1 179 ? -17.679 -2.365 19.601 1.00 98.31 179 LEU A O 1
ATOM 1374 N N . ASN A 1 180 ? -17.026 -3.717 21.269 1.00 98.00 180 ASN A N 1
ATOM 1375 C CA . ASN A 1 180 ? -18.358 -4.291 21.413 1.00 98.00 180 ASN A CA 1
ATOM 1376 C C . ASN A 1 180 ? -19.353 -3.251 21.982 1.00 98.00 180 ASN A C 1
ATOM 1378 O O . ASN A 1 180 ? -19.071 -2.551 22.950 1.00 98.00 180 ASN A O 1
ATOM 1382 N N . GLY A 1 181 ? -20.535 -3.150 21.379 1.00 97.69 181 GLY A N 1
ATOM 1383 C CA . GLY A 1 181 ? -21.558 -2.136 21.610 1.00 97.69 181 GLY A CA 1
ATOM 1384 C C . GLY A 1 181 ? -21.281 -0.789 20.929 1.00 97.69 181 GLY A C 1
ATOM 1385 O O . GLY A 1 181 ? -22.113 0.113 21.043 1.00 97.69 181 GLY A O 1
ATOM 1386 N N . LYS A 1 182 ? -20.146 -0.630 20.234 1.00 98.38 182 LYS A N 1
ATOM 1387 C CA . LYS A 1 182 ? -19.690 0.645 19.657 1.00 98.3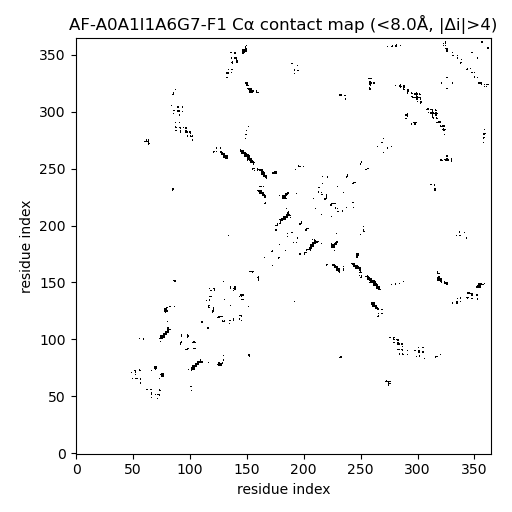8 182 LYS A CA 1
ATOM 1388 C C . LYS A 1 182 ? -19.947 0.747 18.156 1.00 98.38 182 LYS A C 1
ATOM 1390 O O . LYS A 1 182 ? -20.166 -0.249 17.463 1.00 98.38 182 LYS A O 1
ATOM 1395 N N . THR A 1 183 ? -19.917 1.976 17.650 1.00 98.50 183 THR A N 1
ATOM 1396 C CA . THR A 1 183 ? -19.938 2.296 16.221 1.00 98.50 183 THR A CA 1
ATOM 1397 C C . THR A 1 183 ? -18.525 2.617 15.747 1.00 98.50 183 THR A C 1
ATOM 1399 O O . THR A 1 183 ? -17.903 3.547 16.253 1.00 98.50 183 THR A O 1
ATOM 1402 N N . VAL A 1 184 ? -18.027 1.879 14.759 1.00 98.38 184 VAL A N 1
ATOM 1403 C CA . VAL A 1 184 ? -16.667 2.008 14.222 1.00 98.38 184 VAL A CA 1
ATOM 1404 C C . VAL A 1 184 ? -16.727 2.475 12.771 1.00 98.38 184 VAL A C 1
ATOM 1406 O O . VAL A 1 184 ? -17.485 1.912 11.974 1.00 98.38 184 VAL A O 1
ATOM 1409 N N . ALA A 1 185 ? -15.948 3.501 12.415 1.00 98.25 185 ALA A N 1
ATOM 1410 C CA . ALA A 1 185 ? -15.754 3.851 11.010 1.00 98.25 185 ALA A CA 1
ATOM 1411 C C . ALA A 1 185 ? -14.668 2.988 10.366 1.00 98.25 185 ALA A C 1
ATOM 1413 O O . ALA A 1 185 ? -13.592 2.823 10.939 1.00 98.25 185 ALA A O 1
ATOM 1414 N N . VAL A 1 186 ? -14.950 2.485 9.166 1.00 95.62 186 VAL A N 1
ATOM 1415 C CA . VAL A 1 186 ? -14.023 1.686 8.346 1.00 95.62 186 VAL A CA 1
ATOM 1416 C C . VAL A 1 186 ? -14.165 2.109 6.875 1.00 95.62 186 VAL A C 1
ATOM 1418 O O . VAL A 1 186 ? -15.220 2.643 6.506 1.00 95.62 186 VAL A O 1
ATOM 1421 N N . PRO A 1 187 ? -13.146 1.898 6.022 1.00 89.06 187 PRO A N 1
ATOM 1422 C CA . PRO A 1 187 ? -13.182 2.366 4.634 1.00 89.06 187 PRO A CA 1
ATOM 1423 C C . PRO A 1 187 ? -14.114 1.536 3.742 1.00 89.06 187 PRO A C 1
ATOM 1425 O O . PRO A 1 187 ? -14.695 2.059 2.792 1.00 89.06 187 PRO A O 1
ATOM 1428 N N . SER A 1 188 ? -14.296 0.249 4.049 1.00 87.56 188 SER A N 1
ATOM 1429 C CA . SER A 1 188 ? -15.224 -0.640 3.348 1.00 87.56 188 SER A CA 1
ATOM 1430 C C . SER A 1 188 ? -15.650 -1.817 4.236 1.00 87.56 188 SER A C 1
ATOM 1432 O O . SER A 1 188 ? -14.971 -2.150 5.205 1.00 87.56 188 SER A O 1
ATOM 1434 N N . GLU A 1 189 ? -16.773 -2.467 3.914 1.00 84.19 189 GLU A N 1
ATOM 1435 C CA . GLU A 1 189 ? -17.197 -3.697 4.613 1.00 84.19 189 GLU A CA 1
ATOM 1436 C C . GLU A 1 189 ? -16.283 -4.893 4.305 1.00 84.19 189 GLU A C 1
ATOM 1438 O O . GLU A 1 189 ? -16.247 -5.856 5.065 1.00 84.19 189 GLU A O 1
ATOM 1443 N N . THR A 1 190 ? -15.552 -4.829 3.192 1.00 83.00 190 THR A N 1
ATOM 1444 C CA . THR A 1 190 ? -14.655 -5.882 2.700 1.00 83.00 190 THR A CA 1
ATOM 1445 C C . THR A 1 190 ? -13.193 -5.628 3.061 1.00 83.00 190 THR A C 1
ATOM 1447 O O . THR A 1 190 ? -12.314 -6.295 2.528 1.00 83.00 190 THR A O 1
ATOM 1450 N N . GLU A 1 191 ? -12.926 -4.656 3.935 1.00 86.81 191 GLU A N 1
ATOM 1451 C CA . GLU A 1 191 ? -11.582 -4.316 4.389 1.00 86.81 191 GLU A CA 1
ATOM 1452 C C . GLU A 1 191 ? -10.993 -5.477 5.198 1.00 86.81 191 GLU A C 1
ATOM 1454 O O . GLU A 1 191 ? -11.383 -5.718 6.343 1.00 86.81 191 GLU A O 1
ATOM 1459 N N . THR A 1 192 ? -10.081 -6.241 4.599 1.00 89.12 192 THR A N 1
ATOM 1460 C CA . THR A 1 192 ? -9.641 -7.530 5.149 1.00 89.12 192 THR A CA 1
ATOM 1461 C C . THR A 1 192 ? -8.888 -7.397 6.454 1.00 89.12 192 THR A C 1
ATOM 1463 O O . THR A 1 192 ? -9.035 -8.249 7.326 1.00 89.12 192 THR A O 1
ATOM 1466 N N . TYR A 1 193 ? -8.147 -6.312 6.638 1.00 90.50 193 TYR A N 1
ATOM 1467 C CA . TYR A 1 193 ? -7.489 -6.030 7.906 1.00 90.50 193 TYR A CA 1
ATOM 1468 C C . TYR A 1 193 ? -8.496 -5.776 9.039 1.00 90.50 193 TYR A C 1
ATOM 1470 O O . TYR A 1 193 ? -8.277 -6.189 10.177 1.00 90.50 193 TYR A O 1
ATOM 1478 N N . TRP A 1 194 ? -9.636 -5.148 8.738 1.00 93.44 194 TRP A N 1
ATOM 1479 C CA . TRP A 1 194 ? -10.730 -4.998 9.700 1.00 93.44 194 TRP A CA 1
ATOM 1480 C C . TRP A 1 194 ? -11.430 -6.337 9.979 1.00 93.44 194 TRP A C 1
ATOM 1482 O O . TRP A 1 194 ? -11.752 -6.648 11.127 1.00 93.44 194 TRP A O 1
ATOM 1492 N N . LEU A 1 195 ? -11.620 -7.169 8.953 1.00 93.69 195 LEU A N 1
ATOM 1493 C CA . LEU A 1 195 ? -12.169 -8.520 9.110 1.00 93.69 195 LEU A CA 1
ATOM 1494 C C . LEU A 1 195 ? -11.263 -9.413 9.979 1.00 93.69 195 LEU A C 1
ATOM 1496 O O . LEU A 1 195 ? -11.761 -10.099 10.875 1.00 93.69 195 LEU A O 1
ATOM 1500 N N . ALA A 1 196 ? -9.942 -9.316 9.809 1.00 94.12 196 ALA A N 1
ATOM 1501 C CA . ALA A 1 196 ? -8.952 -9.969 10.666 1.00 94.12 196 ALA A CA 1
ATOM 1502 C C . ALA A 1 196 ? -9.094 -9.554 12.140 1.00 94.12 196 ALA A C 1
ATOM 1504 O O . ALA A 1 196 ? -9.060 -10.391 13.046 1.00 94.12 196 ALA A O 1
ATOM 1505 N N . THR A 1 197 ? -9.340 -8.268 12.392 1.00 95.75 197 THR A N 1
ATOM 1506 C CA . THR A 1 197 ? -9.601 -7.734 13.738 1.00 95.75 197 THR A CA 1
ATOM 1507 C C . THR A 1 197 ? -10.848 -8.335 14.361 1.00 95.75 197 THR A C 1
ATOM 1509 O O . THR A 1 197 ? -10.822 -8.760 15.520 1.00 95.75 197 THR A O 1
ATOM 1512 N N . ILE A 1 198 ? -11.935 -8.420 13.593 1.00 95.44 198 ILE A N 1
ATOM 1513 C CA . ILE A 1 198 ? -13.185 -9.031 14.052 1.00 95.44 198 ILE A CA 1
ATOM 1514 C C . ILE A 1 198 ? -12.954 -10.490 14.455 1.00 95.44 198 ILE A C 1
ATOM 1516 O O . ILE A 1 198 ? -13.413 -10.901 15.526 1.00 95.44 198 ILE A O 1
ATOM 1520 N N . GLU A 1 199 ? -12.242 -11.260 13.630 1.00 95.75 199 GLU A N 1
ATOM 1521 C CA . GLU A 1 199 ? -11.972 -12.675 13.885 1.00 95.75 199 GLU A CA 1
ATOM 1522 C C . GLU A 1 199 ? -11.073 -12.874 15.110 1.00 95.75 199 GLU A C 1
ATOM 1524 O O . GLU A 1 199 ? -11.466 -13.564 16.060 1.00 95.75 199 GLU A O 1
ATOM 1529 N N . LYS A 1 200 ? -9.907 -12.215 15.139 1.00 96.31 200 LYS A N 1
ATOM 1530 C CA . LYS A 1 200 ? -8.915 -12.371 16.213 1.00 96.31 200 LYS A CA 1
ATOM 1531 C C . LYS A 1 200 ? -9.483 -12.026 17.584 1.00 96.31 200 LYS A C 1
ATOM 1533 O O . LYS A 1 200 ? -9.312 -12.784 18.541 1.00 96.31 200 LYS A O 1
ATOM 1538 N N . PHE A 1 201 ? -10.181 -10.896 17.675 1.00 96.88 201 PHE A N 1
ATOM 1539 C CA . PHE A 1 201 ? -10.732 -10.392 18.934 1.00 96.88 201 PHE A CA 1
ATOM 1540 C C . PHE A 1 201 ? -12.163 -10.866 19.198 1.00 96.88 201 PHE A C 1
ATOM 1542 O O . PHE A 1 201 ? -12.747 -10.536 20.232 1.00 96.88 201 PHE A O 1
ATOM 1549 N N . LYS A 1 202 ? -12.723 -11.690 18.301 1.00 96.50 202 LYS A N 1
ATOM 1550 C CA . LYS A 1 202 ? -14.061 -12.284 18.416 1.00 96.50 202 LYS A CA 1
ATOM 1551 C C . LYS A 1 202 ? -15.134 -11.222 18.668 1.00 96.50 202 LYS A C 1
ATOM 1553 O O . LYS A 1 202 ? -16.008 -11.421 19.519 1.00 96.50 202 LYS A O 1
ATOM 1558 N N . LEU A 1 203 ? -15.059 -10.101 17.947 1.00 96.50 203 LEU A N 1
ATOM 1559 C CA . LEU A 1 203 ? -16.047 -9.026 18.033 1.00 96.50 203 LEU A CA 1
ATOM 1560 C C . LEU A 1 203 ? -17.397 -9.537 17.517 1.00 96.50 203 LEU A C 1
ATOM 1562 O O . LEU A 1 203 ? -17.473 -10.162 16.459 1.00 96.50 203 LEU A O 1
ATOM 1566 N N . LYS A 1 204 ? -18.471 -9.310 18.279 1.00 94.31 204 LYS A N 1
ATOM 1567 C CA . LYS A 1 204 ? -19.801 -9.881 17.976 1.00 94.31 204 LYS A CA 1
ATOM 1568 C C . LYS A 1 204 ? -20.910 -8.852 17.901 1.00 94.31 204 LYS A C 1
ATOM 1570 O O . LYS A 1 204 ? -21.883 -9.079 17.189 1.00 94.31 204 LYS A O 1
ATOM 1575 N N . ASP A 1 205 ? -20.786 -7.774 18.656 1.00 94.81 205 ASP A N 1
ATOM 1576 C CA . ASP A 1 205 ? -21.809 -6.745 18.760 1.00 94.81 205 ASP A CA 1
ATOM 1577 C C . ASP A 1 205 ? -21.153 -5.413 18.437 1.00 94.81 205 ASP A C 1
ATOM 1579 O O . ASP A 1 205 ? -20.563 -4.812 19.307 1.00 94.81 205 ASP A O 1
ATOM 1583 N N . TYR A 1 206 ? -21.149 -4.974 17.186 1.00 95.69 206 TYR A N 1
ATOM 1584 C CA . TYR A 1 206 ? -20.601 -3.674 16.796 1.00 95.69 206 TYR A CA 1
ATOM 1585 C C . TYR A 1 206 ? -21.389 -3.145 15.602 1.00 95.69 206 TYR A C 1
ATOM 1587 O O . TYR A 1 206 ? -22.071 -3.897 14.898 1.00 95.69 206 TYR A O 1
ATOM 1595 N N . LYS A 1 207 ? -21.309 -1.837 15.367 1.00 97.38 207 LYS A N 1
ATOM 1596 C CA . LYS A 1 207 ? -21.904 -1.188 14.196 1.00 97.38 207 LYS A CA 1
ATOM 1597 C C . LYS A 1 207 ? -20.799 -0.630 13.324 1.00 97.38 207 LYS A C 1
ATOM 1599 O O . LYS A 1 207 ? -19.908 0.045 13.819 1.00 97.38 207 LYS A O 1
ATOM 1604 N N . VAL A 1 208 ? -20.882 -0.876 12.026 1.00 96.75 208 VAL A N 1
ATOM 1605 C CA . VAL A 1 208 ? -19.951 -0.308 11.052 1.00 96.75 208 VAL A CA 1
ATOM 1606 C C . VAL A 1 208 ? -20.580 0.913 10.393 1.00 96.75 208 VAL A C 1
ATOM 1608 O O . VAL A 1 208 ? -21.751 0.886 10.008 1.00 96.75 208 VAL A O 1
ATOM 1611 N N . LYS A 1 209 ? -19.794 1.981 10.242 1.00 97.44 209 LYS A N 1
ATOM 1612 C CA . LYS A 1 209 ? -20.122 3.126 9.391 1.00 97.44 209 LYS A CA 1
ATOM 1613 C C . LYS A 1 209 ? -19.059 3.267 8.306 1.00 97.44 209 LYS A C 1
ATOM 1615 O O . LYS A 1 209 ? -17.907 3.557 8.604 1.00 97.44 209 LYS A O 1
ATOM 1620 N N . ILE A 1 210 ? -19.452 3.102 7.048 1.00 95.75 210 ILE A N 1
ATOM 1621 C CA . ILE A 1 210 ? -18.523 3.262 5.927 1.00 95.75 210 ILE A CA 1
ATOM 1622 C C . ILE A 1 210 ? -18.273 4.745 5.671 1.00 95.75 210 ILE A C 1
ATOM 1624 O O . ILE A 1 210 ? -19.215 5.501 5.415 1.00 95.75 210 ILE A O 1
ATOM 1628 N N . LEU A 1 211 ? -17.012 5.160 5.762 1.00 94.69 211 LEU A N 1
ATOM 1629 C CA . LEU A 1 211 ? -16.561 6.529 5.516 1.00 94.69 211 LEU A CA 1
ATOM 1630 C C . LEU A 1 211 ? -15.250 6.501 4.732 1.00 94.69 211 LEU A C 1
ATOM 1632 O O . LEU A 1 211 ? -14.416 5.634 4.965 1.00 94.69 211 LEU A O 1
ATOM 1636 N N . SER A 1 212 ? -15.050 7.476 3.843 1.00 90.19 212 SER A N 1
ATOM 1637 C CA . SER A 1 212 ? -13.722 7.716 3.271 1.00 90.19 212 SER A CA 1
ATOM 1638 C C . SER A 1 212 ? -12.767 8.209 4.362 1.00 90.19 212 SER A C 1
ATOM 1640 O O . SER A 1 212 ? -13.223 8.802 5.348 1.00 90.19 212 SER A O 1
ATOM 1642 N N . TYR A 1 213 ? -11.463 7.976 4.194 1.00 90.31 213 TYR A N 1
ATOM 1643 C CA . TYR A 1 213 ? -10.449 8.305 5.202 1.00 90.31 213 TYR A CA 1
ATOM 1644 C C . TYR A 1 213 ? -10.514 9.779 5.641 1.00 90.31 213 TYR A C 1
ATOM 1646 O O . TYR A 1 213 ? -10.498 10.066 6.838 1.00 90.31 213 TYR A O 1
ATOM 1654 N N . GLU A 1 214 ? -10.758 10.703 4.706 1.00 90.31 214 GLU A N 1
ATOM 1655 C CA . GLU A 1 214 ? -10.862 12.155 4.946 1.00 90.31 214 GLU A CA 1
ATOM 1656 C C . GLU A 1 214 ? -12.027 12.533 5.874 1.00 90.31 214 GLU A C 1
ATOM 1658 O O . GLU A 1 214 ? -12.026 13.589 6.502 1.00 90.31 214 GLU A O 1
ATOM 1663 N N . LYS A 1 215 ? -13.068 11.694 5.941 1.00 95.06 215 LYS A N 1
ATOM 1664 C CA . LYS A 1 215 ? -14.281 11.961 6.730 1.00 95.06 215 LYS A CA 1
ATOM 1665 C C . LYS A 1 215 ? -14.236 11.331 8.119 1.00 95.06 215 LYS A C 1
ATOM 1667 O O . LYS A 1 215 ? -15.112 11.627 8.937 1.00 95.06 215 LYS A O 1
ATOM 1672 N N . MET A 1 216 ? -13.272 10.448 8.384 1.00 97.25 216 MET A N 1
ATOM 1673 C CA . MET A 1 216 ? -13.244 9.651 9.611 1.00 97.25 216 MET A CA 1
ATOM 1674 C C . MET A 1 216 ? -12.978 10.500 10.856 1.00 97.25 216 MET A C 1
ATOM 1676 O O . MET A 1 216 ? -13.702 10.354 11.841 1.00 97.25 216 MET A O 1
ATOM 1680 N N . GLU A 1 217 ? -12.016 11.426 10.809 1.00 96.88 217 GLU A N 1
ATOM 1681 C CA . GLU A 1 217 ? -11.674 12.270 11.963 1.00 96.88 217 GLU A CA 1
ATOM 1682 C C . GLU A 1 217 ? -12.855 13.136 12.402 1.00 96.88 217 GLU A C 1
ATOM 1684 O O . GLU A 1 217 ? -13.272 13.092 13.558 1.00 96.88 217 GLU A O 1
ATOM 1689 N N . ALA A 1 218 ? -13.467 13.861 11.462 1.00 97.44 218 ALA A N 1
ATOM 1690 C CA . ALA A 1 218 ? -14.617 14.711 11.752 1.00 97.44 218 ALA A CA 1
ATOM 1691 C C . ALA A 1 218 ? -15.796 13.906 12.328 1.00 97.44 218 ALA A C 1
ATOM 1693 O O . ALA A 1 218 ? -16.487 14.364 13.245 1.00 97.44 218 ALA A O 1
ATOM 1694 N N . ALA A 1 219 ? -16.034 12.689 11.823 1.00 98.25 219 ALA A N 1
ATOM 1695 C CA . ALA A 1 219 ? -17.063 11.801 12.356 1.00 98.25 219 ALA A CA 1
ATOM 1696 C C . ALA A 1 219 ? -16.746 11.337 13.788 1.00 98.25 219 ALA A C 1
ATOM 1698 O O . ALA A 1 219 ? -17.657 11.283 14.616 1.00 98.25 219 ALA A O 1
ATOM 1699 N N . LEU A 1 220 ? -15.478 11.043 14.085 1.00 98.38 220 LEU A N 1
ATOM 1700 C CA . LEU A 1 220 ? -15.024 10.637 15.415 1.00 98.38 220 LEU A CA 1
ATOM 1701 C C . LEU A 1 220 ? -15.120 11.788 16.423 1.00 98.38 220 LEU A C 1
ATOM 1703 O O . LEU A 1 220 ? -15.718 11.647 17.490 1.00 98.38 220 LEU A O 1
ATOM 1707 N N . VAL A 1 221 ? -14.600 12.963 16.065 1.00 97.50 221 VAL A N 1
ATOM 1708 C CA . VAL A 1 221 ? -14.602 14.165 16.912 1.00 97.50 221 VAL A CA 1
ATOM 1709 C C . VAL A 1 221 ? -16.026 14.613 17.252 1.00 97.50 221 VAL A C 1
ATOM 1711 O O . VAL A 1 221 ? -16.316 14.937 18.413 1.00 97.50 221 VAL A O 1
ATOM 1714 N N . SER A 1 222 ? -16.929 14.581 16.263 1.00 97.31 222 SER A N 1
ATOM 1715 C CA . SER A 1 222 ? -18.345 14.939 16.436 1.00 97.31 222 SER A CA 1
ATOM 1716 C C . SER A 1 222 ? -19.187 13.868 17.141 1.00 97.31 222 SER A C 1
ATOM 1718 O O . SER A 1 222 ? -20.358 14.118 17.425 1.00 97.31 222 SER A O 1
ATOM 1720 N N . GLY A 1 223 ? -18.617 12.695 17.444 1.00 97.25 223 GLY A N 1
ATOM 1721 C CA . GLY A 1 223 ? -19.315 11.597 18.120 1.00 97.25 223 GLY A CA 1
ATOM 1722 C C . GLY A 1 223 ? -20.317 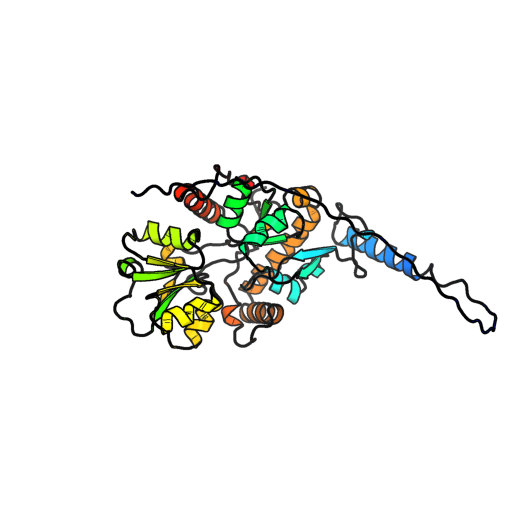10.850 17.236 1.00 97.25 223 GLY A C 1
ATOM 1723 O O . GLY A 1 223 ? -21.209 10.178 17.744 1.00 97.25 223 GLY A O 1
ATOM 1724 N N . GLN A 1 224 ? -20.203 10.963 15.909 1.00 98.25 224 GLN A N 1
ATOM 1725 C CA . GLN A 1 224 ? -20.996 10.144 14.985 1.00 98.25 224 GLN A CA 1
ATOM 1726 C C . GLN A 1 224 ? -20.540 8.680 14.959 1.00 98.25 224 GLN A C 1
ATOM 1728 O O . GLN A 1 224 ? -21.300 7.816 14.518 1.00 98.25 224 GLN A O 1
ATOM 1733 N N . VAL A 1 225 ? -19.295 8.431 15.361 1.00 98.75 225 VAL A N 1
ATOM 1734 C CA . VAL A 1 225 ? -18.691 7.115 15.581 1.00 98.75 225 VAL A CA 1
ATOM 1735 C C . VAL A 1 225 ? -17.865 7.174 16.866 1.00 98.75 225 VAL A C 1
ATOM 1737 O O . VAL A 1 225 ? -17.408 8.246 17.259 1.00 98.75 225 VAL A O 1
ATOM 1740 N N . ASP A 1 226 ? -17.685 6.032 17.519 1.00 98.69 226 ASP A N 1
ATOM 1741 C CA . ASP A 1 226 ? -16.962 5.915 18.788 1.00 98.69 226 ASP A CA 1
ATOM 1742 C C . ASP A 1 226 ? -15.458 5.656 18.584 1.00 98.69 226 ASP A C 1
ATOM 1744 O O . ASP A 1 226 ? -14.634 6.045 19.415 1.00 98.69 226 ASP A O 1
ATOM 1748 N N . ALA A 1 227 ? -15.108 5.003 17.473 1.00 98.62 227 ALA A N 1
ATOM 1749 C CA . ALA A 1 227 ? -13.742 4.702 17.059 1.00 98.62 227 ALA A CA 1
ATOM 1750 C C . ALA A 1 227 ? -13.629 4.674 15.530 1.00 98.62 227 ALA A C 1
ATOM 1752 O O . ALA A 1 227 ? -14.631 4.558 14.817 1.00 98.62 227 ALA A O 1
ATOM 1753 N N . ILE A 1 228 ? -12.402 4.749 15.026 1.00 98.44 228 ILE A N 1
ATOM 1754 C CA . ILE A 1 228 ? -12.089 4.607 13.603 1.00 98.44 228 ILE A CA 1
ATOM 1755 C C . ILE A 1 228 ? -10.923 3.643 13.416 1.00 98.44 228 ILE A C 1
ATOM 1757 O O . ILE A 1 228 ? -10.021 3.568 14.251 1.00 98.44 228 ILE A O 1
ATOM 1761 N N . TYR A 1 229 ? -10.952 2.935 12.298 1.00 96.19 229 TYR A N 1
ATOM 1762 C CA . TYR A 1 229 ? -9.840 2.171 11.757 1.00 96.19 229 TYR A CA 1
ATOM 1763 C C . TYR A 1 229 ? -9.374 2.865 10.474 1.00 96.19 229 TYR A C 1
ATOM 1765 O O . TYR A 1 229 ? -10.184 3.087 9.570 1.00 96.19 229 TYR A O 1
ATOM 1773 N N . CYS A 1 230 ? -8.103 3.261 10.416 1.00 93.56 230 CYS A N 1
ATOM 1774 C CA . CYS A 1 230 ? -7.600 4.138 9.361 1.00 93.56 230 CYS A CA 1
ATOM 1775 C C . CYS A 1 230 ? -6.137 3.821 9.002 1.00 93.56 230 CYS A C 1
ATOM 1777 O O . CYS A 1 230 ? -5.403 3.259 9.821 1.00 93.56 230 CYS A O 1
ATOM 1779 N N . ILE A 1 231 ? -5.742 4.187 7.780 1.00 90.56 231 ILE A N 1
ATOM 1780 C CA . ILE A 1 231 ? -4.403 3.988 7.203 1.00 90.56 231 ILE A CA 1
ATOM 1781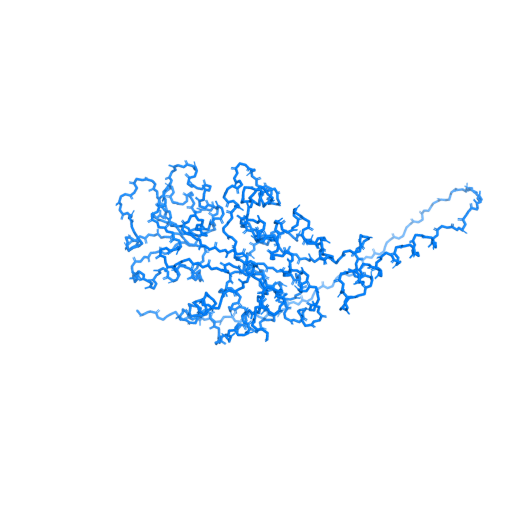 C C . ILE A 1 231 ? -3.498 5.197 7.439 1.00 90.56 231 ILE A C 1
ATOM 1783 O O . ILE A 1 231 ? -3.978 6.328 7.531 1.00 90.56 231 ILE A O 1
ATOM 1787 N N . ASN A 1 232 ? -2.185 4.988 7.502 1.00 89.38 232 ASN A N 1
ATOM 1788 C CA . ASN A 1 232 ? -1.231 6.092 7.394 1.00 89.38 232 ASN A CA 1
ATOM 1789 C C . ASN A 1 232 ? -1.190 6.636 5.946 1.00 89.38 232 ASN A C 1
ATOM 1791 O O . ASN A 1 232 ? -1.440 5.875 5.017 1.00 89.38 232 ASN A O 1
ATOM 1795 N N . PRO A 1 233 ? -0.926 7.927 5.677 1.00 89.44 233 PRO A N 1
ATOM 1796 C CA . PRO A 1 233 ? -0.544 9.026 6.574 1.00 89.44 233 PRO A CA 1
ATOM 1797 C C . PRO A 1 233 ? -1.708 9.615 7.392 1.00 89.44 233 PRO A C 1
ATOM 1799 O O . PRO A 1 233 ? -1.483 10.426 8.292 1.00 89.44 233 PRO A O 1
ATOM 1802 N N . TYR A 1 234 ? -2.963 9.259 7.083 1.00 91.62 234 TYR A N 1
ATOM 1803 C CA . TYR A 1 234 ? -4.138 9.894 7.689 1.00 91.62 234 TYR A CA 1
ATOM 1804 C C . TYR A 1 234 ? -4.130 9.762 9.211 1.00 91.62 234 TYR A C 1
ATOM 1806 O O . TYR A 1 234 ? -4.434 10.721 9.914 1.00 91.62 234 TYR A O 1
ATOM 1814 N N . THR A 1 235 ? -3.733 8.603 9.741 1.00 93.75 235 THR A N 1
ATOM 1815 C CA . THR A 1 235 ? -3.663 8.416 11.193 1.00 93.75 235 THR A CA 1
ATOM 1816 C C . THR A 1 235 ? -2.677 9.357 11.874 1.00 93.75 235 THR A C 1
ATOM 1818 O O . THR A 1 235 ? -2.992 9.875 12.943 1.00 93.75 235 THR A O 1
ATOM 1821 N N . ASP A 1 236 ? -1.514 9.612 11.272 1.00 90.19 236 ASP A N 1
ATOM 1822 C CA . ASP A 1 236 ? -0.507 10.505 11.854 1.00 90.19 236 ASP A CA 1
ATOM 1823 C C . ASP A 1 236 ? -0.949 11.965 11.781 1.00 90.19 236 ASP A C 1
ATOM 1825 O O . ASP A 1 236 ? -0.824 12.700 12.764 1.00 90.19 236 ASP A O 1
ATOM 1829 N N . GLN A 1 237 ? -1.575 12.356 10.668 1.00 89.38 237 GLN A N 1
ATOM 1830 C CA . GLN A 1 237 ? -2.196 13.673 10.524 1.00 89.38 237 GLN A CA 1
ATOM 1831 C C . GLN A 1 237 ? -3.269 13.902 11.601 1.00 89.38 237 GLN A C 1
ATOM 1833 O O . GLN A 1 237 ? -3.215 14.899 12.321 1.00 89.38 237 GLN A O 1
ATOM 1838 N N . MET A 1 238 ? -4.188 12.950 11.789 1.00 93.38 238 MET A N 1
ATOM 1839 C CA . MET A 1 238 ? -5.247 13.042 12.805 1.00 93.38 238 MET A CA 1
ATOM 1840 C C . MET A 1 238 ? -4.678 13.116 14.230 1.00 93.38 238 MET A C 1
ATOM 1842 O O . MET A 1 238 ? -5.144 13.896 15.061 1.00 93.38 238 MET A O 1
ATOM 1846 N N . LEU A 1 239 ? -3.641 12.328 14.534 1.00 93.62 239 LEU A N 1
ATOM 1847 C CA . LEU A 1 239 ? -2.977 12.364 15.842 1.00 93.62 239 LEU A CA 1
ATOM 1848 C C . LEU A 1 239 ? -2.308 13.720 16.109 1.00 93.62 239 LEU A C 1
ATOM 1850 O O . LEU A 1 239 ? -2.339 14.196 17.247 1.00 93.62 239 LEU A O 1
ATOM 1854 N N . SER A 1 240 ? -1.757 14.365 15.075 1.00 90.56 240 SER A N 1
ATOM 1855 C CA . SER A 1 240 ? -1.113 15.680 15.195 1.00 90.56 240 SER A CA 1
ATOM 1856 C C . SER A 1 240 ? -2.087 16.801 15.591 1.00 90.56 240 SER A C 1
ATOM 1858 O O . SER A 1 240 ? -1.697 17.728 16.302 1.00 90.56 240 SER A O 1
ATOM 1860 N N . ASN A 1 241 ? -3.374 16.671 15.241 1.00 90.25 241 ASN A N 1
ATOM 1861 C CA . ASN A 1 241 ? -4.425 17.624 15.617 1.00 90.25 241 ASN A CA 1
ATOM 1862 C C . ASN A 1 241 ? -4.758 17.582 17.121 1.00 90.25 241 ASN A C 1
ATOM 1864 O O . ASN A 1 241 ? -5.313 18.531 17.675 1.00 90.25 241 ASN A O 1
ATOM 1868 N N . GLY A 1 242 ? -4.415 16.487 17.811 1.00 93.31 242 GLY A N 1
ATOM 1869 C CA . GLY A 1 242 ? -4.504 16.372 19.268 1.00 93.31 242 GLY A CA 1
ATOM 1870 C C . GLY A 1 242 ? -5.902 16.108 19.842 1.00 93.31 242 GLY A C 1
ATOM 1871 O O . GLY A 1 242 ? -6.038 16.053 21.069 1.00 93.31 242 GLY A O 1
ATOM 1872 N N . GLU A 1 243 ? -6.920 15.917 18.996 1.00 97.00 243 GLU A N 1
ATOM 1873 C CA . GLU A 1 243 ? -8.305 15.604 19.398 1.00 97.00 243 GLU A CA 1
ATOM 1874 C C . GLU A 1 243 ? -8.597 14.099 19.515 1.00 97.00 243 GLU A C 1
ATOM 1876 O O . GLU A 1 243 ? -9.587 13.687 20.133 1.00 97.00 243 GLU A O 1
ATOM 1881 N N . VAL A 1 244 ? -7.725 13.266 18.951 1.00 97.75 244 VAL A N 1
ATOM 1882 C CA . VAL A 1 244 ? -7.839 11.805 18.940 1.00 97.75 244 VAL A CA 1
ATOM 1883 C C . VAL A 1 244 ? -6.585 11.162 19.526 1.00 97.75 244 VAL A C 1
ATOM 1885 O O . VAL A 1 244 ? -5.540 11.798 19.655 1.00 97.75 244 VAL A O 1
ATOM 1888 N N . GLU A 1 245 ? -6.690 9.894 19.906 1.00 97.50 245 GLU A N 1
ATOM 1889 C CA . GLU A 1 245 ? -5.559 9.088 20.362 1.00 97.50 245 GLU A CA 1
ATOM 1890 C C . GLU A 1 245 ? -5.669 7.651 19.846 1.00 97.50 245 GLU A C 1
ATOM 1892 O O . GLU A 1 245 ? -6.771 7.115 19.687 1.00 97.50 245 GLU A O 1
ATOM 1897 N N . ALA A 1 246 ? -4.521 7.027 19.578 1.00 97.69 246 ALA A N 1
ATOM 1898 C CA . ALA A 1 246 ? -4.453 5.623 19.202 1.00 97.69 246 ALA A CA 1
ATOM 1899 C C . ALA A 1 246 ? -4.609 4.736 20.442 1.00 97.69 246 ALA A C 1
ATOM 1901 O O . ALA A 1 246 ? -4.021 5.016 21.486 1.00 97.69 246 ALA A O 1
ATOM 1902 N N . PHE A 1 247 ? -5.383 3.657 20.327 1.00 97.94 247 PHE A N 1
ATOM 1903 C CA . PHE A 1 247 ? -5.526 2.654 21.394 1.00 97.94 247 PHE A CA 1
ATOM 1904 C C . PHE A 1 247 ? -5.096 1.246 20.961 1.00 97.94 247 PHE A C 1
ATOM 1906 O O . PHE A 1 247 ? -5.027 0.347 21.794 1.00 97.94 247 PHE A O 1
ATOM 1913 N N . SER A 1 248 ? -4.826 1.049 19.670 1.00 97.88 248 SER A N 1
ATOM 1914 C CA . SER A 1 248 ? -4.255 -0.172 19.101 1.00 97.88 248 SER A CA 1
ATOM 1915 C C . SER A 1 248 ? -3.720 0.121 17.696 1.00 97.88 248 SER A C 1
ATOM 1917 O O . SER A 1 248 ? -4.007 1.174 17.112 1.00 97.88 248 SER A O 1
ATOM 1919 N N . GLN A 1 249 ? -2.963 -0.815 17.136 1.00 96.50 249 GLN A N 1
ATOM 1920 C CA . GLN A 1 249 ? -2.367 -0.733 15.808 1.00 96.50 249 GLN A CA 1
ATOM 1921 C C . GLN A 1 249 ? -2.420 -2.074 15.077 1.00 96.50 249 GLN A C 1
ATOM 1923 O O . GLN A 1 249 ? -2.701 -3.112 15.673 1.00 96.50 249 GLN A O 1
ATOM 1928 N N . LEU A 1 250 ? -2.143 -2.060 13.773 1.00 93.00 250 LEU A N 1
ATOM 1929 C CA . LEU A 1 250 ? -2.247 -3.253 12.935 1.00 93.00 250 LEU A CA 1
ATOM 1930 C C . LEU A 1 250 ? -1.418 -4.436 13.454 1.00 93.00 250 LEU A C 1
ATOM 1932 O O . LEU A 1 250 ? -1.885 -5.574 13.429 1.00 93.00 250 LEU A O 1
ATOM 1936 N N . THR A 1 251 ? -0.228 -4.170 13.994 1.00 94.50 251 THR A N 1
ATOM 1937 C CA . THR A 1 251 ? 0.653 -5.228 14.500 1.00 94.50 251 THR A CA 1
ATOM 1938 C C . THR A 1 251 ? 0.117 -5.935 15.747 1.00 94.50 251 THR A C 1
ATOM 1940 O O . THR A 1 251 ? 0.489 -7.079 16.006 1.00 94.50 251 THR A O 1
ATOM 1943 N N . ASP A 1 252 ? -0.846 -5.342 16.463 1.00 95.44 252 ASP A N 1
ATOM 1944 C CA . ASP A 1 252 ? -1.593 -6.035 17.523 1.00 95.44 252 ASP A CA 1
ATOM 1945 C C . ASP A 1 252 ? -2.569 -7.076 16.951 1.00 95.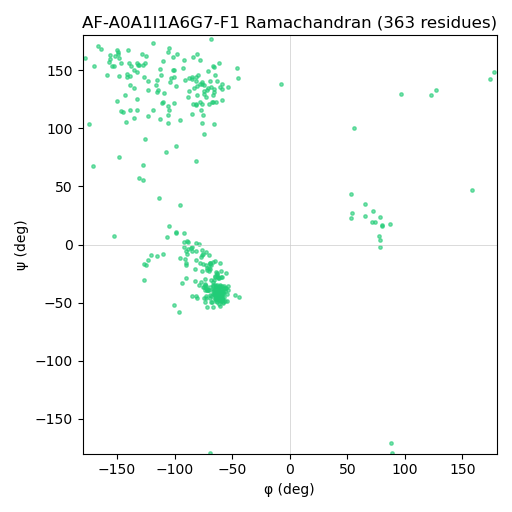44 252 ASP A C 1
ATOM 1947 O O . ASP A 1 252 ? -2.997 -7.993 17.659 1.00 95.44 252 ASP A O 1
ATOM 1951 N N . VAL A 1 253 ? -2.928 -6.958 15.668 1.00 93.69 253 VAL A N 1
ATOM 1952 C CA . VAL A 1 253 ? -3.899 -7.807 14.972 1.00 93.69 253 VAL A CA 1
ATOM 1953 C C . VAL A 1 253 ? -3.203 -8.926 14.208 1.00 93.69 253 VAL A C 1
ATOM 1955 O O . VAL A 1 253 ? -3.447 -10.095 14.487 1.00 93.69 253 VAL A O 1
ATOM 1958 N N . VAL A 1 254 ? -2.305 -8.598 13.291 1.00 91.06 254 VAL A N 1
ATOM 1959 C CA . VAL A 1 254 ? -1.714 -9.589 12.372 1.00 91.06 254 VAL A CA 1
ATOM 1960 C C . VAL A 1 254 ? -0.243 -9.884 12.657 1.00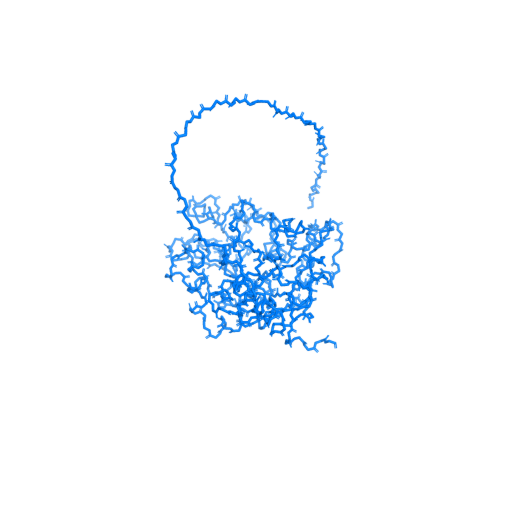 91.06 254 VAL A C 1
ATOM 1962 O O . VAL A 1 254 ? 0.281 -10.874 12.172 1.00 91.06 254 VAL A O 1
ATOM 1965 N N . GLY A 1 255 ? 0.385 -9.125 13.559 1.00 91.81 255 GLY A N 1
ATOM 1966 C CA . GLY A 1 255 ? 1.838 -9.144 13.725 1.00 91.81 255 GLY A CA 1
ATOM 1967 C C . GLY A 1 255 ? 2.509 -8.142 12.789 1.00 91.81 255 GLY A C 1
ATOM 1968 O O . GLY A 1 255 ? 1.844 -7.284 12.213 1.00 91.81 255 GLY A O 1
ATOM 1969 N N . GLU A 1 256 ? 3.833 -8.197 12.709 1.00 90.88 256 GLU A N 1
ATOM 1970 C CA . GLU A 1 256 ? 4.560 -7.454 11.678 1.00 90.88 256 GLU A CA 1
ATOM 1971 C C . GLU A 1 256 ? 4.414 -8.189 10.348 1.00 90.88 256 GLU A C 1
ATOM 1973 O O . GLU A 1 256 ? 4.462 -9.416 10.334 1.00 90.88 256 GLU A O 1
ATOM 1978 N N . GLU A 1 257 ? 4.230 -7.436 9.267 1.00 87.25 257 GLU A N 1
ATOM 1979 C CA . GLU A 1 257 ? 4.118 -7.971 7.905 1.00 87.25 257 GLU A CA 1
ATOM 1980 C C . GLU A 1 257 ? 5.183 -7.312 7.044 1.00 87.25 257 GLU A C 1
ATOM 1982 O O . GLU A 1 257 ? 5.442 -6.107 7.160 1.00 87.25 257 GLU A O 1
ATOM 1987 N N . ALA A 1 258 ? 5.779 -8.104 6.166 1.00 73.50 258 ALA A N 1
ATOM 1988 C CA . ALA A 1 258 ? 6.905 -7.742 5.332 1.00 73.50 258 ALA A CA 1
ATOM 1989 C C . ALA A 1 258 ? 6.527 -7.719 3.844 1.00 73.50 258 ALA A C 1
ATOM 1991 O O . ALA A 1 258 ? 7.343 -8.108 3.014 1.00 73.50 258 ALA A O 1
ATOM 1992 N N . GLY A 1 259 ? 5.336 -7.220 3.471 1.00 66.25 259 GLY A N 1
ATOM 1993 C CA . GLY A 1 259 ? 5.124 -6.862 2.064 1.00 66.25 259 GLY A CA 1
ATOM 1994 C C . GLY A 1 259 ? 3.728 -6.755 1.464 1.00 66.25 259 GLY A C 1
ATOM 1995 O O . GLY A 1 259 ? 3.535 -7.253 0.354 1.00 66.25 259 GLY A O 1
ATOM 1996 N N . TRP A 1 260 ? 2.774 -6.079 2.110 1.00 72.81 260 TRP A N 1
ATOM 1997 C CA . TRP A 1 260 ? 1.403 -5.932 1.589 1.00 72.81 260 TRP A CA 1
ATOM 1998 C C . TRP A 1 260 ? 0.829 -4.559 1.996 1.00 72.81 260 TRP A C 1
ATOM 2000 O O . TRP A 1 260 ? 0.681 -4.314 3.190 1.00 72.81 260 TRP A O 1
ATOM 2010 N N . PRO A 1 261 ? 0.542 -3.620 1.060 1.00 62.81 261 PRO A N 1
ATOM 2011 C CA . PRO A 1 261 ? 0.078 -3.750 -0.319 1.00 62.81 261 PRO A CA 1
ATOM 2012 C C . PRO A 1 261 ? 1.188 -3.981 -1.351 1.00 62.81 261 PRO A C 1
ATOM 2014 O O . PRO A 1 261 ? 2.370 -3.758 -1.096 1.00 62.81 261 PRO A O 1
ATOM 2017 N N . GLN A 1 262 ? 0.780 -4.479 -2.515 1.00 84.44 262 GLN A N 1
ATOM 2018 C CA . GLN A 1 262 ? 1.648 -5.054 -3.534 1.00 84.44 262 GLN A CA 1
ATOM 2019 C C . GLN A 1 262 ? 1.700 -4.215 -4.798 1.00 84.44 262 GLN A C 1
ATOM 2021 O O . GLN A 1 262 ? 0.696 -3.626 -5.201 1.00 84.44 262 GLN A O 1
ATOM 2026 N N . GLN A 1 263 ? 2.840 -4.305 -5.472 1.00 95.75 263 GLN A N 1
ATOM 2027 C CA . GLN A 1 263 ? 3.058 -3.797 -6.815 1.00 95.75 263 GLN A CA 1
ATOM 2028 C C . GLN A 1 263 ? 2.596 -4.844 -7.821 1.00 95.75 263 GLN A C 1
ATOM 2030 O O . GLN A 1 263 ? 3.136 -5.949 -7.908 1.00 95.75 263 GLN A O 1
ATOM 2035 N N . LEU A 1 264 ? 1.535 -4.498 -8.528 1.00 97.12 264 LEU A N 1
ATOM 2036 C CA . LEU A 1 264 ? 0.781 -5.345 -9.427 1.00 97.12 264 LEU A CA 1
ATOM 2037 C C . LEU A 1 264 ? 1.173 -5.089 -10.875 1.00 97.12 264 LEU A C 1
ATOM 2039 O O . LEU A 1 264 ? 1.457 -3.959 -11.260 1.00 97.12 264 LEU A O 1
ATOM 2043 N N . VAL A 1 265 ? 1.067 -6.132 -11.686 1.00 97.94 265 VAL A N 1
ATOM 2044 C CA . VAL A 1 265 ? 1.219 -6.097 -13.138 1.00 97.94 265 VAL A CA 1
ATOM 2045 C C . VAL A 1 265 ? 0.052 -6.829 -13.797 1.00 97.94 265 VAL A C 1
ATOM 2047 O O . VAL A 1 265 ? -0.559 -7.723 -13.199 1.00 97.94 265 VAL A O 1
ATOM 2050 N N . ASN A 1 266 ? -0.254 -6.472 -15.042 1.00 97.88 266 ASN A N 1
ATOM 2051 C CA . ASN A 1 266 ? -1.071 -7.310 -15.911 1.00 97.88 266 ASN A CA 1
ATOM 2052 C C . ASN A 1 266 ? -0.257 -8.542 -16.362 1.00 97.88 266 ASN A C 1
ATOM 2054 O O . ASN A 1 266 ? 0.836 -8.391 -16.895 1.00 97.88 266 ASN A O 1
ATOM 2058 N N . THR A 1 267 ? -0.768 -9.762 -16.183 1.00 97.50 267 THR A N 1
ATOM 2059 C CA . THR A 1 267 ? -0.014 -10.997 -16.485 1.00 97.50 267 THR A CA 1
ATOM 2060 C C . THR A 1 267 ? 0.229 -11.232 -17.973 1.00 97.50 267 THR A C 1
ATOM 2062 O O . THR A 1 267 ? 1.025 -12.096 -18.327 1.00 97.50 267 THR A O 1
ATOM 2065 N N . ASP A 1 268 ? -0.499 -10.554 -18.858 1.00 97.69 268 ASP A N 1
ATOM 2066 C CA . ASP A 1 268 ? -0.218 -10.617 -20.293 1.00 97.69 268 ASP A CA 1
ATOM 2067 C C . ASP A 1 268 ? 0.935 -9.666 -20.633 1.00 97.69 268 ASP A C 1
ATOM 2069 O O . ASP A 1 268 ? 1.908 -10.112 -21.237 1.00 97.69 268 ASP A O 1
ATOM 2073 N N . PHE A 1 269 ? 0.925 -8.444 -20.084 1.00 98.31 269 PHE A N 1
ATOM 2074 C CA . PHE A 1 269 ? 2.075 -7.531 -20.148 1.00 98.31 269 PHE A CA 1
ATOM 2075 C C . PHE A 1 269 ? 3.342 -8.150 -19.535 1.00 98.31 269 PHE A C 1
ATOM 2077 O O . PHE A 1 269 ? 4.412 -8.077 -20.120 1.00 98.31 269 PHE A O 1
ATOM 2084 N N . GLU A 1 270 ? 3.222 -8.830 -18.391 1.00 97.62 270 GLU A N 1
ATOM 2085 C CA . GLU A 1 270 ? 4.318 -9.555 -17.733 1.00 97.62 270 GLU A CA 1
ATOM 2086 C C . GLU A 1 270 ? 4.999 -10.578 -18.657 1.00 97.62 270 GLU A C 1
ATOM 2088 O O . GLU A 1 270 ? 6.226 -10.695 -18.669 1.00 97.62 270 GLU A O 1
ATOM 2093 N N . LYS A 1 271 ? 4.207 -11.330 -19.431 1.00 97.50 271 LYS A N 1
ATOM 2094 C CA . LYS A 1 271 ? 4.719 -12.350 -20.359 1.00 97.50 271 LYS A CA 1
ATOM 2095 C C . LYS A 1 271 ? 5.341 -11.732 -21.600 1.00 97.50 271 LYS A C 1
ATOM 2097 O O . LYS A 1 271 ? 6.294 -12.295 -22.134 1.00 97.50 271 LYS A O 1
ATOM 2102 N N . GLU A 1 272 ? 4.765 -10.635 -22.080 1.00 98.00 272 GLU A N 1
ATOM 2103 C CA . GLU A 1 272 ? 5.234 -9.929 -23.271 1.00 98.00 272 GLU A CA 1
ATOM 2104 C C . GLU A 1 272 ? 6.507 -9.128 -22.972 1.00 98.00 272 GLU A C 1
ATOM 2106 O O . GLU A 1 272 ? 7.430 -9.151 -23.781 1.00 98.00 272 GLU A O 1
ATOM 2111 N N . HIS A 1 273 ? 6.613 -8.540 -21.775 1.00 98.44 273 HIS A N 1
ATOM 2112 C CA . HIS A 1 273 ? 7.676 -7.611 -21.377 1.00 98.44 273 HIS A CA 1
ATOM 2113 C C . HIS A 1 273 ? 8.388 -7.995 -20.059 1.00 98.44 273 HIS A C 1
ATOM 2115 O O . HIS A 1 273 ? 8.467 -7.189 -19.123 1.00 98.44 273 HIS A O 1
ATOM 2121 N N . PRO A 1 274 ? 8.945 -9.219 -19.939 1.00 98.25 274 PRO A N 1
ATOM 2122 C CA . PRO A 1 274 ? 9.553 -9.700 -18.692 1.00 98.25 274 PRO A CA 1
ATOM 2123 C C . PRO A 1 274 ? 10.799 -8.906 -18.259 1.00 98.25 274 PRO A C 1
ATOM 2125 O O . PRO A 1 274 ? 11.128 -8.831 -17.074 1.00 98.25 274 PRO A O 1
ATOM 2128 N N . ASP A 1 275 ? 11.510 -8.306 -19.206 1.00 98.50 275 ASP A N 1
ATOM 2129 C CA . ASP A 1 275 ? 12.646 -7.408 -18.984 1.00 98.50 275 ASP A CA 1
ATOM 2130 C C . ASP A 1 275 ? 12.227 -6.049 -18.404 1.00 98.50 275 ASP A C 1
ATOM 2132 O O . ASP A 1 275 ? 12.886 -5.568 -17.480 1.00 98.50 275 ASP A O 1
ATOM 2136 N N . ILE A 1 276 ? 11.106 -5.477 -18.857 1.00 98.75 276 ILE A N 1
ATOM 2137 C CA . ILE A 1 276 ? 10.516 -4.262 -18.273 1.00 98.75 276 ILE A CA 1
ATOM 2138 C C . ILE A 1 276 ? 10.053 -4.533 -16.840 1.00 98.75 276 ILE A C 1
ATOM 2140 O O . ILE A 1 276 ? 10.376 -3.765 -15.934 1.00 98.75 276 ILE A O 1
ATOM 2144 N N . VAL A 1 277 ? 9.380 -5.666 -16.599 1.00 98.62 277 VAL A N 1
ATOM 2145 C CA . VAL A 1 277 ? 9.007 -6.084 -15.234 1.00 98.62 277 VAL A CA 1
ATOM 2146 C C . VAL A 1 277 ? 10.248 -6.270 -14.356 1.00 98.62 277 VAL A C 1
ATOM 2148 O O . VAL A 1 277 ? 10.275 -5.796 -13.222 1.00 98.62 277 VAL A O 1
ATOM 2151 N N . THR A 1 278 ? 11.314 -6.882 -14.880 1.00 98.69 278 THR A N 1
ATOM 2152 C CA . THR A 1 278 ? 12.590 -7.023 -14.154 1.00 98.69 278 THR A CA 1
ATOM 2153 C C . THR A 1 278 ? 13.195 -5.666 -13.790 1.00 98.69 278 THR A C 1
ATOM 2155 O O . THR A 1 278 ? 13.659 -5.481 -12.664 1.00 98.69 278 THR A O 1
ATOM 2158 N N . ALA A 1 279 ? 13.222 -4.715 -14.728 1.00 98.81 279 ALA A N 1
ATOM 2159 C CA . ALA A 1 279 ? 13.730 -3.366 -14.487 1.00 98.81 279 ALA A CA 1
ATOM 2160 C C . ALA A 1 279 ? 12.906 -2.632 -13.418 1.00 98.81 279 ALA A C 1
ATOM 2162 O O . ALA A 1 279 ? 13.477 -2.009 -12.522 1.00 98.81 279 ALA A O 1
ATOM 2163 N N . TYR A 1 280 ? 11.580 -2.779 -13.461 1.00 98.81 280 TYR A N 1
ATOM 2164 C CA . TYR A 1 280 ? 10.660 -2.185 -12.495 1.00 98.81 280 TYR A CA 1
ATOM 2165 C C . TYR A 1 280 ? 10.885 -2.742 -11.084 1.00 98.81 280 TYR A C 1
ATOM 2167 O O . TYR A 1 280 ? 11.083 -1.978 -10.140 1.00 98.81 280 TYR A O 1
ATOM 2175 N N . VAL A 1 281 ? 10.961 -4.068 -10.939 1.00 98.56 281 VAL A N 1
ATOM 2176 C CA . VAL A 1 281 ? 11.211 -4.721 -9.642 1.00 98.56 281 VAL A CA 1
ATOM 2177 C C . VAL A 1 281 ? 12.574 -4.332 -9.063 1.00 98.56 281 VAL A C 1
ATOM 2179 O O . VAL A 1 281 ? 12.681 -4.091 -7.863 1.00 98.56 281 VAL A O 1
ATOM 2182 N N . LYS A 1 282 ? 13.615 -4.203 -9.896 1.00 98.69 282 LYS A N 1
ATOM 2183 C CA . LYS A 1 282 ? 14.934 -3.721 -9.452 1.00 98.69 282 LYS A CA 1
ATOM 2184 C C . LYS A 1 282 ? 14.896 -2.284 -8.936 1.00 98.69 282 LYS A C 1
ATOM 2186 O O . LYS A 1 282 ? 15.515 -2.001 -7.915 1.00 98.69 282 LYS A O 1
ATOM 2191 N N . ALA A 1 283 ? 14.174 -1.396 -9.622 1.00 98.75 283 ALA A N 1
ATOM 2192 C CA . ALA A 1 283 ? 14.014 -0.010 -9.188 1.00 98.75 283 ALA A CA 1
ATOM 2193 C C . ALA A 1 283 ? 13.326 0.070 -7.818 1.00 98.75 283 ALA A C 1
ATOM 2195 O O . ALA A 1 283 ? 13.757 0.823 -6.949 1.00 98.75 283 ALA A O 1
ATOM 2196 N N . LEU A 1 284 ? 12.296 -0.752 -7.606 1.00 98.31 284 LEU A N 1
ATOM 2197 C CA . LEU A 1 284 ? 11.589 -0.823 -6.331 1.00 98.31 284 LEU A CA 1
ATOM 2198 C C . LEU A 1 284 ? 12.426 -1.445 -5.213 1.00 98.31 284 LEU A C 1
ATOM 2200 O O . LEU A 1 284 ? 12.333 -0.990 -4.078 1.00 98.31 284 LEU A O 1
ATOM 2204 N N . ALA A 1 285 ? 13.248 -2.454 -5.513 1.00 97.81 285 ALA A N 1
ATOM 2205 C CA . ALA A 1 285 ? 14.173 -3.018 -4.534 1.00 97.81 285 ALA A CA 1
ATOM 2206 C C . ALA A 1 285 ? 15.153 -1.947 -4.026 1.00 97.81 285 ALA A C 1
ATOM 2208 O O . ALA A 1 285 ? 15.264 -1.756 -2.816 1.00 97.81 285 ALA A O 1
ATOM 2209 N N . ASP A 1 286 ? 15.767 -1.184 -4.941 1.00 98.56 286 ASP A N 1
ATOM 2210 C CA . ASP A 1 286 ? 16.637 -0.054 -4.587 1.00 98.56 286 ASP A CA 1
ATOM 2211 C C . ASP A 1 286 ? 15.879 1.023 -3.787 1.00 98.56 286 ASP A C 1
ATOM 2213 O O . ASP A 1 286 ? 16.405 1.545 -2.806 1.00 98.56 286 ASP A O 1
ATOM 2217 N N . ALA A 1 287 ? 14.633 1.334 -4.164 1.00 98.12 287 ALA A N 1
ATOM 2218 C CA . ALA A 1 287 ? 13.803 2.322 -3.471 1.00 98.12 287 ALA A CA 1
ATOM 2219 C C . ALA A 1 287 ? 13.432 1.901 -2.043 1.00 98.12 287 ALA A C 1
ATOM 2221 O O . ALA A 1 287 ? 13.504 2.712 -1.119 1.00 98.12 287 ALA A O 1
ATOM 2222 N N . CYS A 1 288 ? 13.066 0.634 -1.846 1.00 96.94 288 CYS A N 1
ATOM 2223 C CA . CYS A 1 288 ? 12.770 0.074 -0.531 1.00 96.94 288 CYS A CA 1
ATOM 2224 C C . CYS A 1 288 ? 14.009 0.078 0.374 1.00 96.94 288 CYS A C 1
ATOM 2226 O O . CYS A 1 288 ? 13.926 0.485 1.536 1.00 96.94 288 CYS A O 1
ATOM 2228 N N . ASP A 1 289 ? 15.165 -0.328 -0.155 1.00 97.44 289 ASP A N 1
ATOM 2229 C CA . ASP A 1 289 ? 16.423 -0.324 0.596 1.00 97.44 289 ASP A CA 1
ATOM 2230 C C . ASP A 1 289 ? 16.835 1.110 0.961 1.00 97.44 289 ASP A C 1
ATOM 2232 O O . ASP A 1 289 ? 17.095 1.406 2.131 1.00 97.44 289 ASP A O 1
ATOM 2236 N N . PHE A 1 290 ? 16.775 2.035 -0.004 1.00 98.19 290 PHE A N 1
ATOM 2237 C CA . PHE A 1 290 ? 17.018 3.456 0.236 1.00 98.19 290 PHE A CA 1
ATOM 2238 C C . PHE A 1 290 ? 16.075 4.029 1.294 1.00 98.19 290 PHE A C 1
ATOM 2240 O O . PHE A 1 290 ? 16.529 4.742 2.186 1.00 98.19 290 PHE A O 1
ATOM 2247 N N . GLY A 1 291 ? 14.778 3.718 1.226 1.00 96.62 291 GLY A N 1
ATOM 2248 C CA . GLY A 1 291 ? 13.783 4.226 2.166 1.00 96.62 291 GLY A CA 1
ATOM 2249 C C . GLY A 1 291 ? 13.976 3.715 3.594 1.00 96.62 291 GLY A C 1
ATOM 2250 O O . GLY A 1 291 ? 13.687 4.435 4.551 1.00 96.62 291 GLY A O 1
ATOM 2251 N N . ASN A 1 292 ? 14.517 2.507 3.758 1.00 95.31 292 ASN A N 1
ATOM 2252 C CA . ASN A 1 292 ? 14.911 1.986 5.066 1.00 95.31 292 ASN A CA 1
ATOM 2253 C C . ASN A 1 292 ? 16.180 2.670 5.608 1.00 95.31 292 ASN A C 1
ATOM 2255 O O . ASN A 1 292 ? 16.261 2.940 6.808 1.00 95.31 292 ASN A O 1
ATOM 2259 N N . GLU A 1 293 ? 17.149 2.984 4.746 1.00 97.31 293 GLU A N 1
ATOM 2260 C CA . GLU A 1 293 ? 18.388 3.681 5.125 1.00 97.31 293 GLU A CA 1
ATOM 2261 C C . GLU A 1 293 ? 18.191 5.192 5.345 1.00 97.31 293 GLU A C 1
ATOM 2263 O O . GLU A 1 293 ? 18.848 5.793 6.197 1.00 97.31 293 GLU A O 1
ATOM 2268 N N . ASN A 1 294 ? 17.261 5.805 4.609 1.00 97.44 294 ASN A N 1
ATOM 2269 C CA . ASN A 1 294 ? 17.038 7.251 4.534 1.00 97.44 294 ASN A CA 1
ATOM 2270 C C . ASN A 1 294 ? 15.549 7.606 4.724 1.00 97.44 294 ASN A C 1
ATOM 2272 O O . ASN A 1 294 ? 14.954 8.271 3.871 1.00 97.44 294 ASN A O 1
ATOM 2276 N N . PRO A 1 295 ? 14.916 7.217 5.848 1.00 95.38 295 PRO A N 1
ATOM 2277 C CA . PRO A 1 295 ? 13.464 7.307 6.007 1.00 95.38 295 PRO A CA 1
ATOM 2278 C C . PRO A 1 295 ? 12.921 8.733 5.877 1.00 95.38 295 PRO A C 1
ATOM 2280 O O . PRO A 1 295 ? 11.883 8.932 5.256 1.00 95.38 295 PRO A O 1
ATOM 2283 N N . THR A 1 296 ? 13.622 9.737 6.410 1.00 95.69 296 THR A N 1
ATOM 2284 C CA . THR A 1 296 ? 13.196 11.139 6.291 1.00 95.69 296 THR A CA 1
ATOM 2285 C C . THR A 1 296 ? 13.210 11.618 4.840 1.00 95.69 296 THR A C 1
ATOM 2287 O O . THR A 1 296 ? 12.284 12.312 4.430 1.00 95.69 296 THR A O 1
ATOM 2290 N N . GLN A 1 297 ? 14.230 11.245 4.060 1.00 97.75 297 GLN A N 1
ATOM 2291 C CA . GLN A 1 297 ? 14.320 11.647 2.656 1.00 97.75 297 GLN A CA 1
ATOM 2292 C C . GLN A 1 297 ? 13.213 10.976 1.840 1.00 97.75 297 GLN A C 1
ATOM 2294 O O . GLN A 1 297 ? 12.422 11.680 1.227 1.00 97.75 297 GLN A O 1
ATOM 2299 N N . ALA A 1 298 ? 13.043 9.658 1.976 1.00 96.88 298 ALA A N 1
ATOM 2300 C CA . ALA A 1 298 ? 11.962 8.927 1.313 1.00 96.88 298 ALA A CA 1
ATOM 2301 C C . ALA A 1 298 ? 10.561 9.480 1.646 1.00 96.88 298 ALA A C 1
ATOM 2303 O O . ALA A 1 298 ? 9.678 9.546 0.785 1.00 96.88 298 ALA A O 1
ATOM 2304 N N . GLY A 1 299 ? 10.359 9.912 2.895 1.00 95.81 299 GLY A N 1
ATOM 2305 C CA . GLY A 1 299 ? 9.146 10.604 3.318 1.00 95.81 299 GLY A CA 1
ATOM 2306 C C . GLY A 1 299 ? 8.945 11.959 2.638 1.00 95.81 299 GLY A C 1
ATOM 2307 O O . GLY A 1 299 ? 7.835 12.272 2.210 1.00 95.81 299 GLY A O 1
ATOM 2308 N N . LEU A 1 300 ? 10.011 12.756 2.498 1.00 97.19 300 LEU A N 1
ATOM 2309 C CA . LEU A 1 300 ? 9.983 14.031 1.770 1.00 97.19 300 LEU A CA 1
ATOM 2310 C C . LEU A 1 300 ? 9.699 13.825 0.281 1.00 97.19 300 LEU A C 1
ATOM 2312 O O . LEU A 1 300 ? 8.910 14.576 -0.288 1.00 97.19 300 LEU A O 1
ATOM 2316 N N . ASP A 1 301 ? 10.315 12.822 -0.337 1.00 97.38 301 ASP A N 1
ATOM 2317 C CA . ASP A 1 301 ? 10.135 12.501 -1.756 1.00 97.38 301 ASP A CA 1
ATOM 2318 C C . ASP A 1 301 ? 8.683 12.137 -2.046 1.00 97.38 301 ASP A C 1
ATOM 2320 O O . ASP A 1 301 ? 8.041 12.714 -2.925 1.00 97.38 301 ASP A O 1
ATOM 2324 N N . THR A 1 302 ? 8.127 11.259 -1.212 1.00 95.88 302 THR A N 1
ATOM 2325 C CA . THR A 1 302 ? 6.719 10.870 -1.269 1.00 95.88 302 THR A CA 1
ATOM 2326 C C . THR A 1 302 ? 5.796 12.068 -1.033 1.00 95.88 302 THR A C 1
ATOM 2328 O O . THR A 1 302 ? 4.871 12.296 -1.813 1.00 95.88 302 THR A O 1
ATOM 2331 N N . ALA A 1 303 ? 6.043 12.878 0.004 1.00 94.56 303 ALA A N 1
ATOM 2332 C CA . ALA A 1 303 ? 5.223 14.054 0.294 1.00 94.56 303 ALA A CA 1
ATOM 2333 C C . ALA A 1 303 ? 5.222 15.050 -0.879 1.00 94.56 303 ALA A C 1
ATOM 2335 O O . ALA A 1 303 ? 4.157 15.525 -1.277 1.00 94.56 303 ALA A O 1
ATOM 2336 N N . LYS A 1 304 ? 6.388 15.314 -1.482 1.00 95.50 304 LYS A N 1
ATOM 2337 C CA . LYS A 1 304 ? 6.526 16.189 -2.658 1.00 95.50 304 LYS A CA 1
ATOM 2338 C C . LYS A 1 304 ? 5.796 15.634 -3.873 1.00 95.50 304 LYS A C 1
ATOM 2340 O O . LYS A 1 304 ? 5.053 16.382 -4.507 1.00 95.50 304 LYS A O 1
ATOM 2345 N N . ALA A 1 305 ? 5.964 14.344 -4.171 1.00 95.00 305 ALA A N 1
ATOM 2346 C CA . ALA A 1 305 ? 5.292 13.688 -5.292 1.00 95.00 305 ALA A CA 1
ATOM 2347 C C . ALA A 1 305 ? 3.760 13.770 -5.169 1.00 95.00 305 ALA A C 1
ATOM 2349 O O . ALA A 1 305 ? 3.056 13.976 -6.157 1.00 95.00 305 ALA A O 1
ATOM 2350 N N . LEU A 1 306 ? 3.245 13.684 -3.940 1.00 93.19 306 LEU A N 1
ATOM 2351 C CA . LEU A 1 306 ? 1.815 13.785 -3.643 1.00 93.19 306 LEU A CA 1
ATOM 2352 C C . LEU A 1 306 ? 1.307 15.227 -3.486 1.00 93.19 306 LEU A C 1
ATOM 2354 O O . LEU A 1 306 ? 0.101 15.433 -3.336 1.00 93.19 306 LEU A O 1
ATOM 2358 N N . GLY A 1 307 ? 2.195 16.227 -3.509 1.00 92.81 307 GLY A N 1
ATOM 2359 C CA . GLY A 1 307 ? 1.852 17.624 -3.229 1.00 92.81 307 GLY A CA 1
ATOM 2360 C C . GLY A 1 307 ? 1.389 17.868 -1.786 1.00 92.81 307 GLY A C 1
ATOM 2361 O O . GLY A 1 307 ? 0.633 18.809 -1.533 1.00 92.81 307 GLY A O 1
ATOM 2362 N N . ALA A 1 308 ? 1.795 17.009 -0.851 1.00 90.00 308 ALA A N 1
ATOM 2363 C CA . ALA A 1 308 ? 1.528 17.147 0.574 1.00 90.00 308 ALA A CA 1
ATOM 2364 C C . ALA A 1 308 ? 2.508 18.128 1.244 1.00 90.00 308 ALA A C 1
ATOM 2366 O O . ALA A 1 308 ? 3.554 18.473 0.696 1.00 90.00 308 ALA A O 1
ATOM 2367 N N . ASP A 1 309 ? 2.169 18.580 2.453 1.00 88.75 309 ASP A N 1
ATOM 2368 C CA . ASP A 1 309 ? 3.068 19.399 3.269 1.00 88.75 309 ASP A CA 1
ATOM 2369 C C . ASP A 1 309 ? 4.317 18.584 3.651 1.00 88.75 309 ASP A C 1
ATOM 2371 O O . ASP A 1 309 ? 4.207 17.525 4.268 1.00 88.75 309 ASP A O 1
ATOM 2375 N N . GLU A 1 310 ? 5.506 19.079 3.298 1.00 89.88 310 GLU A N 1
ATOM 2376 C CA . GLU A 1 310 ? 6.789 18.421 3.583 1.00 89.88 310 GLU A CA 1
ATOM 2377 C C . GLU A 1 310 ? 7.042 18.221 5.086 1.00 89.88 310 GLU A C 1
ATOM 2379 O O . GLU A 1 310 ? 7.783 17.319 5.473 1.00 89.88 310 GLU A O 1
ATOM 2384 N N . SER A 1 311 ? 6.396 19.003 5.959 1.00 88.25 311 SER A N 1
ATOM 2385 C CA . SER A 1 311 ? 6.448 18.771 7.409 1.00 88.25 311 SER A CA 1
ATOM 2386 C C . SER A 1 311 ? 5.802 17.446 7.837 1.00 88.25 311 SER A C 1
ATOM 2388 O O . SER A 1 311 ? 6.043 16.984 8.951 1.00 88.25 311 SER A O 1
ATOM 2390 N N . LEU A 1 312 ? 5.033 16.805 6.949 1.00 85.69 312 LEU A N 1
ATOM 2391 C CA . LEU A 1 312 ? 4.443 15.480 7.138 1.00 85.69 312 LEU A CA 1
ATOM 2392 C C . LEU A 1 312 ? 5.325 14.345 6.598 1.00 85.69 312 LEU A C 1
ATOM 2394 O O . LEU A 1 312 ? 4.850 13.213 6.538 1.00 85.69 312 LEU A O 1
ATOM 2398 N N . ALA A 1 313 ? 6.579 14.606 6.211 1.00 91.31 313 ALA A N 1
ATOM 2399 C CA . ALA A 1 313 ? 7.489 13.596 5.661 1.00 91.31 313 ALA A CA 1
ATOM 2400 C C . ALA A 1 313 ? 7.531 12.302 6.488 1.00 91.31 313 ALA A C 1
ATOM 2402 O O . ALA A 1 313 ? 7.437 11.215 5.928 1.00 91.31 313 ALA A O 1
ATOM 2403 N N . ASP A 1 314 ? 7.578 12.403 7.818 1.00 89.50 314 ASP A N 1
ATOM 2404 C CA . ASP A 1 314 ? 7.602 11.228 8.696 1.00 89.50 314 ASP A CA 1
ATOM 2405 C C . ASP A 1 314 ? 6.346 10.345 8.542 1.00 89.50 314 ASP A C 1
ATOM 2407 O O . ASP A 1 314 ? 6.449 9.119 8.585 1.00 89.50 314 ASP A O 1
ATOM 2411 N N . ALA A 1 315 ? 5.172 10.939 8.289 1.00 87.44 315 ALA A N 1
ATOM 2412 C CA . ALA A 1 315 ? 3.928 10.202 8.033 1.00 87.44 315 ALA A CA 1
ATOM 2413 C C . ALA A 1 315 ? 3.934 9.484 6.671 1.00 87.44 315 ALA A C 1
ATOM 2415 O O . ALA A 1 315 ? 3.205 8.509 6.475 1.00 87.44 315 ALA A O 1
ATOM 2416 N N . TYR A 1 316 ? 4.768 9.955 5.741 1.00 91.25 316 TYR A N 1
ATOM 2417 C CA . TYR A 1 316 ? 4.995 9.369 4.421 1.00 91.25 316 TYR A CA 1
ATOM 2418 C C . TYR A 1 316 ? 6.256 8.495 4.355 1.00 91.25 316 TYR A C 1
ATOM 2420 O O . TYR A 1 316 ? 6.658 8.077 3.273 1.00 91.25 316 TYR A O 1
ATOM 2428 N N . ALA A 1 317 ? 6.884 8.200 5.495 1.00 92.12 317 ALA A N 1
ATOM 2429 C CA . ALA A 1 317 ? 8.076 7.369 5.585 1.00 92.12 317 ALA A CA 1
ATOM 2430 C C . ALA A 1 317 ? 7.732 5.999 6.194 1.00 92.12 317 ALA A C 1
ATOM 2432 O O . ALA A 1 317 ? 7.979 5.788 7.386 1.00 92.12 317 ALA A O 1
ATOM 2433 N N . PRO A 1 318 ? 7.174 5.048 5.428 1.00 91.00 318 PRO A N 1
ATOM 2434 C CA . PRO A 1 318 ? 6.786 3.742 5.934 1.00 91.00 318 PRO A CA 1
ATOM 2435 C C . PRO A 1 318 ? 7.999 2.883 6.313 1.00 91.00 318 PRO A C 1
ATOM 2437 O O . PRO A 1 318 ? 9.157 3.290 6.176 1.00 91.00 318 PRO A O 1
ATOM 2440 N N . ALA A 1 319 ? 7.737 1.693 6.853 1.00 92.31 319 ALA A N 1
ATOM 2441 C CA . ALA A 1 319 ? 8.720 0.620 6.798 1.00 92.31 319 ALA A CA 1
ATOM 2442 C C . ALA A 1 319 ? 8.638 -0.030 5.413 1.00 92.31 319 ALA A C 1
ATOM 2444 O O . ALA A 1 319 ? 7.538 -0.288 4.918 1.00 92.31 319 ALA A O 1
ATOM 2445 N N . TYR A 1 320 ? 9.784 -0.304 4.798 1.00 93.56 320 TYR A N 1
ATOM 2446 C CA . TYR A 1 320 ? 9.826 -0.937 3.487 1.00 93.56 320 TYR A CA 1
ATOM 2447 C C . TYR A 1 320 ? 10.224 -2.414 3.609 1.00 93.56 320 TYR A C 1
ATOM 2449 O O . TYR A 1 320 ? 11.121 -2.738 4.395 1.00 93.56 320 TYR A O 1
ATOM 2457 N N . PRO A 1 321 ? 9.597 -3.320 2.842 1.00 93.00 321 PRO A N 1
ATOM 2458 C CA . PRO A 1 321 ? 10.034 -4.709 2.735 1.00 93.00 321 PRO A CA 1
ATOM 2459 C C . PRO A 1 321 ? 11.472 -4.790 2.218 1.00 93.00 321 PRO A C 1
ATOM 2461 O O . PRO A 1 321 ? 11.832 -4.078 1.280 1.00 93.00 321 PRO A O 1
ATOM 2464 N N . VAL A 1 322 ? 12.288 -5.673 2.798 1.00 92.00 322 VAL A N 1
ATOM 2465 C CA . VAL A 1 322 ? 13.685 -5.862 2.372 1.00 92.00 322 VAL A CA 1
ATOM 2466 C C . VAL A 1 322 ? 13.718 -6.257 0.896 1.00 92.00 322 VAL A C 1
ATOM 2468 O O . VAL A 1 322 ? 13.055 -7.219 0.497 1.00 92.00 322 VAL A O 1
ATOM 2471 N N . HIS A 1 323 ? 14.460 -5.498 0.084 1.00 95.19 323 HIS A N 1
ATOM 2472 C CA . HIS A 1 323 ? 14.564 -5.692 -1.364 1.00 95.19 323 HIS A CA 1
ATOM 2473 C C . HIS A 1 323 ? 13.218 -5.746 -2.107 1.00 95.19 323 HIS A C 1
ATOM 2475 O O . HIS A 1 323 ? 13.148 -6.332 -3.185 1.00 95.19 323 HIS A O 1
ATOM 2481 N N . ALA A 1 324 ? 12.138 -5.186 -1.548 1.00 95.81 324 ALA A N 1
ATOM 2482 C CA . ALA A 1 324 ? 10.785 -5.292 -2.105 1.00 95.81 324 ALA A CA 1
ATOM 2483 C C . ALA A 1 324 ? 10.311 -6.747 -2.354 1.00 95.81 324 ALA A C 1
ATOM 2485 O O . ALA A 1 324 ? 9.495 -6.994 -3.245 1.00 95.81 324 ALA A O 1
ATOM 2486 N N . LEU A 1 325 ? 10.822 -7.727 -1.598 1.00 94.56 325 LEU A N 1
ATOM 2487 C CA . LEU A 1 325 ? 10.404 -9.127 -1.717 1.00 94.56 325 LEU A CA 1
ATOM 2488 C C . LEU A 1 325 ? 8.986 -9.323 -1.170 1.00 94.56 325 LEU A C 1
ATOM 2490 O O . LEU A 1 325 ? 8.663 -8.851 -0.084 1.00 94.56 325 LEU A O 1
ATOM 2494 N N . CYS A 1 326 ? 8.149 -10.058 -1.904 1.00 93.19 326 CYS A N 1
ATOM 2495 C CA . CYS A 1 326 ? 6.867 -10.521 -1.382 1.00 93.19 326 CYS A CA 1
ATOM 2496 C C . CYS A 1 326 ? 7.084 -11.677 -0.397 1.00 93.19 326 CYS A C 1
ATOM 2498 O O . CYS A 1 326 ? 7.747 -12.662 -0.742 1.00 93.19 326 CYS A O 1
ATOM 2500 N N . ASP A 1 327 ? 6.480 -11.579 0.787 1.00 91.56 327 ASP A N 1
ATOM 2501 C CA . ASP A 1 327 ? 6.479 -12.641 1.794 1.00 91.56 327 ASP A CA 1
ATOM 2502 C C . ASP A 1 327 ? 5.319 -13.633 1.581 1.00 91.56 327 ASP A C 1
ATOM 2504 O O . ASP A 1 327 ? 4.166 -13.238 1.377 1.00 91.56 327 ASP A O 1
ATOM 2508 N N . GLU A 1 328 ? 5.632 -14.934 1.610 1.00 90.56 328 GLU A N 1
ATOM 2509 C CA . GLU A 1 328 ? 4.667 -16.013 1.359 1.00 90.56 328 GLU A CA 1
ATOM 2510 C C . GLU A 1 328 ? 3.682 -16.214 2.519 1.00 90.56 328 GLU A C 1
ATOM 2512 O O . GLU A 1 328 ? 2.519 -16.555 2.290 1.00 90.56 328 GLU A O 1
ATOM 2517 N N . GLU A 1 329 ? 4.124 -16.036 3.765 1.00 90.62 329 GLU A N 1
ATOM 2518 C CA . GLU A 1 329 ? 3.270 -16.247 4.935 1.00 90.62 329 GLU A CA 1
ATOM 2519 C C . GLU A 1 329 ? 2.228 -15.135 5.044 1.00 90.62 329 GLU A C 1
ATOM 2521 O O . GLU A 1 329 ? 1.047 -15.420 5.268 1.00 90.62 329 GLU A O 1
ATOM 2526 N N . ASP A 1 330 ? 2.621 -13.897 4.749 1.00 90.25 330 ASP A N 1
ATOM 2527 C CA . ASP A 1 330 ? 1.682 -12.789 4.597 1.00 90.25 330 ASP A CA 1
ATOM 2528 C C . ASP A 1 330 ? 0.701 -13.047 3.430 1.00 90.25 330 ASP A C 1
ATOM 2530 O O . ASP A 1 330 ? -0.508 -12.831 3.554 1.00 90.25 330 ASP A O 1
ATOM 2534 N N . ALA A 1 331 ? 1.179 -13.597 2.304 1.00 90.00 331 ALA A N 1
ATOM 2535 C CA . ALA A 1 331 ? 0.325 -13.982 1.174 1.00 90.00 331 ALA A CA 1
ATOM 2536 C C . ALA A 1 331 ? -0.757 -14.994 1.592 1.00 90.00 331 ALA A C 1
ATOM 2538 O O . ALA A 1 331 ? -1.944 -14.832 1.285 1.00 90.00 331 ALA A O 1
ATOM 2539 N N . LYS A 1 332 ? -0.347 -16.043 2.319 1.00 91.62 332 LYS A N 1
ATOM 2540 C CA . LYS A 1 332 ? -1.240 -17.083 2.852 1.00 91.62 332 LYS A CA 1
ATOM 2541 C C . LYS A 1 332 ? -2.250 -16.503 3.831 1.00 91.62 332 LYS A C 1
ATOM 2543 O O . LYS A 1 332 ? -3.419 -16.890 3.783 1.00 91.62 332 LYS A O 1
ATOM 2548 N N . LEU A 1 333 ? -1.824 -15.576 4.689 1.00 90.81 333 LEU A N 1
ATOM 2549 C CA . LEU A 1 333 ? -2.701 -14.903 5.643 1.00 90.81 333 LEU A CA 1
ATOM 2550 C C . LEU A 1 333 ? -3.839 -14.171 4.924 1.00 90.81 333 LEU A C 1
ATOM 2552 O O . LEU A 1 333 ? -5.011 -14.328 5.276 1.00 90.81 333 LEU A O 1
ATOM 2556 N N . TRP A 1 334 ? -3.516 -13.413 3.877 1.00 89.88 334 TRP A N 1
ATOM 2557 C CA . TRP A 1 334 ? -4.528 -12.657 3.144 1.00 89.88 334 TRP A CA 1
ATOM 2558 C C . TRP A 1 334 ? -5.424 -13.530 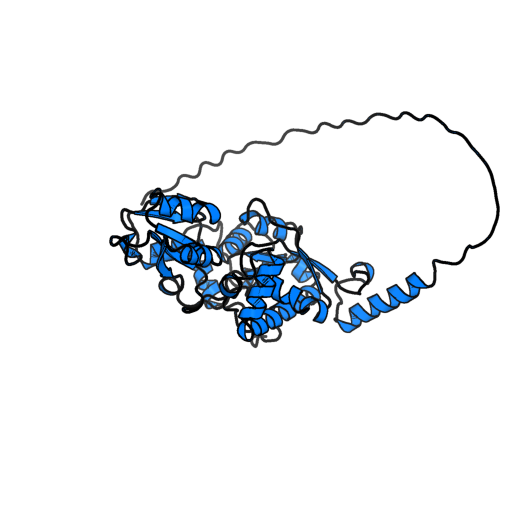2.27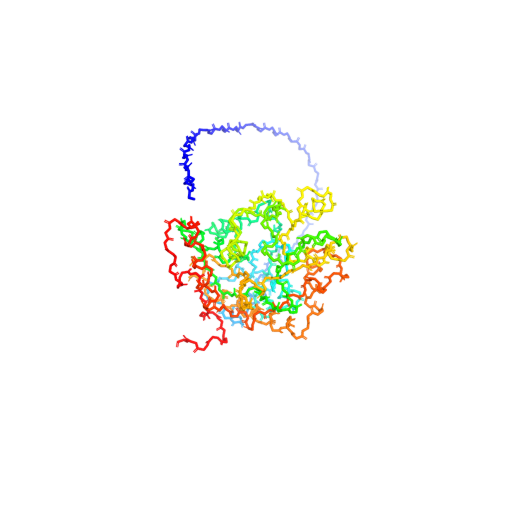3 1.00 89.88 334 TRP A C 1
ATOM 2560 O O . TRP A 1 334 ? -6.627 -13.266 2.207 1.00 89.88 334 TRP A O 1
ATOM 2570 N N . LEU A 1 335 ? -4.887 -14.604 1.682 1.00 91.88 335 LEU A N 1
ATOM 2571 C CA . LEU A 1 335 ? -5.690 -15.628 1.003 1.00 91.88 335 LEU A CA 1
ATOM 2572 C C . LEU A 1 335 ? -6.681 -16.304 1.954 1.00 91.88 335 LEU A C 1
ATOM 2574 O O . LEU A 1 335 ? -7.845 -16.488 1.591 1.00 91.88 335 LEU A O 1
ATOM 2578 N N . TYR A 1 336 ? -6.250 -16.617 3.179 1.00 92.88 336 TYR A N 1
ATOM 2579 C CA . TYR A 1 336 ? -7.135 -17.156 4.207 1.00 92.88 336 TYR A CA 1
ATOM 2580 C C . TYR A 1 336 ? -8.301 -16.206 4.481 1.00 92.88 336 TYR A C 1
ATOM 2582 O O . TYR A 1 336 ? -9.451 -16.631 4.423 1.00 92.88 336 TYR A O 1
ATOM 2590 N N . TYR A 1 337 ? -8.039 -14.919 4.728 1.00 92.62 337 TYR A N 1
ATOM 2591 C CA . TYR A 1 337 ? -9.113 -13.983 5.068 1.00 92.62 337 TYR A CA 1
ATOM 2592 C C . TYR A 1 337 ? -10.091 -13.741 3.916 1.00 92.62 337 TYR A C 1
ATOM 2594 O O . TYR A 1 337 ? -11.300 -13.681 4.153 1.00 92.62 337 TYR A O 1
ATOM 2602 N N . VAL A 1 338 ? -9.622 -13.633 2.669 1.00 92.56 338 VAL A N 1
ATOM 2603 C CA . VAL A 1 338 ? -10.554 -13.451 1.544 1.00 92.56 338 VAL A CA 1
ATOM 2604 C C . VAL A 1 338 ? -11.437 -14.677 1.308 1.00 92.56 338 VAL A C 1
ATOM 2606 O O . VAL A 1 338 ? -12.611 -14.506 0.976 1.00 92.56 338 VAL A O 1
ATOM 2609 N N . ASP A 1 339 ? -10.919 -15.892 1.511 1.00 92.94 339 ASP A N 1
ATOM 2610 C CA . ASP A 1 339 ? -11.705 -17.128 1.404 1.00 92.94 339 ASP A CA 1
ATOM 2611 C C . ASP A 1 339 ? -12.656 -17.295 2.597 1.00 92.94 339 ASP A C 1
ATOM 2613 O O . ASP A 1 339 ? -13.866 -17.452 2.417 1.00 92.94 339 ASP A O 1
ATOM 2617 N N . HIS A 1 340 ? -12.139 -17.147 3.822 1.00 93.50 340 HIS A N 1
ATOM 2618 C CA . HIS A 1 340 ? -12.891 -17.318 5.067 1.00 93.50 340 HIS A CA 1
ATOM 2619 C C . HIS A 1 340 ? -14.125 -16.409 5.138 1.00 93.50 340 HIS A C 1
ATOM 2621 O O . HIS A 1 340 ? -15.202 -16.832 5.570 1.00 93.50 340 HIS A O 1
ATOM 2627 N N . PHE A 1 341 ? -13.987 -15.165 4.673 1.00 92.69 341 PHE A N 1
ATOM 2628 C CA . PHE A 1 341 ? -15.075 -14.190 4.635 1.00 92.69 341 PHE A CA 1
ATOM 2629 C C . PHE A 1 341 ? -15.905 -14.230 3.339 1.00 92.69 341 PHE A C 1
ATOM 2631 O O . PHE A 1 341 ? -16.851 -13.452 3.198 1.00 92.69 341 PHE A O 1
ATOM 2638 N N . GLY A 1 342 ? -15.614 -15.154 2.416 1.00 93.31 342 GLY A N 1
ATOM 2639 C CA . GLY A 1 342 ? -16.376 -15.352 1.181 1.00 93.31 342 GLY A CA 1
ATOM 2640 C C . GLY A 1 342 ? -16.297 -14.168 0.217 1.00 93.31 342 GLY A C 1
ATOM 2641 O O . GLY A 1 342 ? -17.290 -13.838 -0.434 1.00 93.31 342 GLY A O 1
ATOM 2642 N N . LEU A 1 343 ? -15.143 -13.496 0.165 1.00 92.25 343 LEU A N 1
ATOM 2643 C CA . LEU A 1 343 ? -14.902 -12.337 -0.701 1.00 92.25 343 LEU A CA 1
ATOM 2644 C C . LEU A 1 343 ? -14.520 -12.740 -2.133 1.00 92.25 343 LEU A C 1
ATOM 2646 O O . LEU A 1 343 ? -14.671 -11.941 -3.058 1.00 92.25 343 LEU A O 1
ATOM 2650 N N . VAL A 1 344 ? -14.038 -13.969 -2.315 1.00 93.44 344 VAL A N 1
ATOM 2651 C CA . VAL A 1 344 ? -13.646 -14.537 -3.610 1.00 93.44 344 VAL A CA 1
ATOM 2652 C C . VAL A 1 344 ? -14.728 -15.458 -4.178 1.00 93.44 344 VAL A C 1
ATOM 2654 O O . VAL A 1 344 ? -15.385 -16.198 -3.449 1.00 93.44 344 VAL A O 1
ATOM 2657 N N . ASP A 1 345 ? -14.896 -15.443 -5.505 1.00 89.88 345 ASP A N 1
ATOM 2658 C CA . ASP A 1 345 ? -15.852 -16.325 -6.204 1.00 89.88 345 ASP A CA 1
ATOM 2659 C C . ASP A 1 345 ? -15.337 -17.775 -6.327 1.00 89.88 345 ASP A C 1
ATOM 2661 O O . ASP A 1 345 ? -16.111 -18.714 -6.535 1.00 89.88 345 ASP A O 1
ATOM 2665 N N . LYS A 1 346 ? -14.014 -17.950 -6.246 1.00 92.38 346 LYS A N 1
ATOM 2666 C CA . LYS A 1 346 ? -13.284 -19.220 -6.322 1.00 92.38 346 LYS A CA 1
ATOM 2667 C C . LYS A 1 346 ? -11.959 -19.094 -5.578 1.00 92.38 346 LYS A C 1
ATOM 2669 O O . LYS A 1 346 ? -11.400 -18.000 -5.515 1.00 92.38 346 LYS A O 1
ATOM 2674 N N . GLU A 1 347 ? -11.450 -20.223 -5.098 1.00 91.81 347 GLU A N 1
ATOM 2675 C CA . GLU A 1 347 ? -10.123 -20.321 -4.491 1.00 91.81 347 GLU A CA 1
ATOM 2676 C C . GLU A 1 347 ? -9.049 -19.750 -5.433 1.00 91.81 347 GLU A C 1
ATOM 2678 O O . GLU A 1 347 ? -9.062 -19.997 -6.648 1.00 91.81 347 GLU A O 1
ATOM 2683 N N . VAL A 1 348 ? -8.138 -18.958 -4.864 1.00 93.75 348 VAL A N 1
ATOM 2684 C CA . VAL A 1 348 ? -7.021 -18.330 -5.573 1.00 93.75 348 VAL A CA 1
ATOM 2685 C C . VAL A 1 348 ? -5.740 -19.067 -5.188 1.00 93.75 348 VAL A C 1
ATOM 2687 O O . VAL A 1 348 ? -5.309 -18.956 -4.042 1.00 93.75 348 VAL A O 1
ATOM 2690 N N . PRO A 1 349 ? -5.120 -19.810 -6.120 1.00 93.25 349 PRO A N 1
ATOM 2691 C CA . PRO A 1 349 ? -3.833 -20.442 -5.871 1.00 93.25 349 PRO A CA 1
ATOM 2692 C C . PRO A 1 349 ? -2.745 -19.398 -5.605 1.00 93.25 349 PRO A C 1
ATOM 2694 O O . PRO A 1 349 ? -2.709 -18.357 -6.269 1.00 93.25 349 PRO A O 1
ATOM 2697 N N . ILE A 1 350 ? -1.853 -19.678 -4.656 1.00 91.38 350 ILE A N 1
ATOM 2698 C CA . ILE A 1 350 ? -0.825 -18.732 -4.205 1.00 91.38 350 ILE A CA 1
ATOM 2699 C C . ILE A 1 350 ? 0.132 -18.317 -5.328 1.00 91.38 350 ILE A C 1
ATOM 2701 O O . ILE A 1 350 ? 0.478 -17.145 -5.440 1.00 91.38 350 ILE A O 1
ATOM 2705 N N . GLU A 1 351 ? 0.453 -19.234 -6.240 1.00 92.06 351 GLU A N 1
ATOM 2706 C CA . GLU A 1 351 ? 1.301 -18.988 -7.409 1.00 92.06 351 GLU A CA 1
ATOM 2707 C C . GLU A 1 351 ? 0.670 -18.033 -8.435 1.00 92.06 351 GLU A C 1
ATOM 2709 O O . GLU A 1 351 ? 1.344 -17.527 -9.332 1.00 92.06 351 GLU A O 1
ATOM 2714 N N . LYS A 1 352 ? -0.643 -17.787 -8.330 1.00 93.06 352 LYS A N 1
ATOM 2715 C CA . LYS A 1 352 ? -1.326 -16.758 -9.123 1.00 93.06 352 LYS A CA 1
ATOM 2716 C C . LYS A 1 352 ? -1.342 -15.403 -8.437 1.00 93.06 352 LYS A C 1
ATOM 2718 O O . LYS A 1 352 ? -1.623 -14.416 -9.106 1.00 93.06 352 LYS A O 1
ATOM 2723 N N . LEU A 1 353 ? -1.093 -15.358 -7.131 1.00 93.50 353 LEU A N 1
ATOM 2724 C CA . LEU A 1 353 ? -1.173 -14.133 -6.352 1.00 93.50 353 LEU A CA 1
ATOM 2725 C C . LEU A 1 353 ? 0.087 -13.288 -6.523 1.00 93.50 353 LEU A C 1
ATOM 2727 O O . LEU A 1 353 ? -0.015 -12.087 -6.755 1.00 93.50 353 LEU A O 1
ATOM 2731 N N . TYR A 1 354 ? 1.268 -13.895 -6.444 1.00 94.88 354 TYR A N 1
ATOM 2732 C CA . TYR A 1 354 ? 2.523 -13.161 -6.565 1.00 94.88 354 TYR A CA 1
ATOM 2733 C C . TYR A 1 354 ? 3.642 -14.005 -7.184 1.00 94.88 354 TYR A C 1
ATOM 2735 O O . TYR A 1 354 ? 3.540 -15.228 -7.280 1.00 94.88 354 TYR A O 1
ATOM 2743 N N . THR A 1 355 ? 4.716 -13.335 -7.597 1.00 94.81 355 THR A N 1
ATOM 2744 C CA . THR A 1 355 ? 5.989 -13.943 -7.993 1.00 94.81 355 THR A CA 1
ATOM 2745 C C . THR A 1 355 ? 7.150 -13.081 -7.498 1.00 94.81 355 THR A C 1
ATOM 2747 O O . THR A 1 355 ? 7.056 -11.858 -7.497 1.00 94.81 355 THR A O 1
ATOM 2750 N N . ASN A 1 356 ? 8.251 -13.719 -7.093 1.00 95.44 356 ASN A N 1
ATOM 2751 C CA . ASN A 1 356 ? 9.527 -13.052 -6.800 1.00 95.44 356 ASN A CA 1
ATOM 2752 C C . ASN A 1 356 ? 10.575 -13.312 -7.904 1.00 95.44 356 ASN A C 1
ATOM 2754 O O . ASN A 1 356 ? 11.735 -12.937 -7.753 1.00 95.44 356 ASN A O 1
ATOM 2758 N N . GLU A 1 357 ? 10.213 -13.957 -9.021 1.00 95.62 357 GLU A N 1
ATOM 2759 C CA . GLU A 1 357 ? 11.176 -14.429 -10.036 1.00 95.62 357 GLU A CA 1
ATOM 2760 C C . GLU A 1 357 ? 11.976 -13.307 -10.724 1.00 95.62 357 GLU A C 1
ATOM 2762 O O . GLU A 1 357 ? 13.122 -13.514 -11.148 1.00 95.62 357 GLU A O 1
ATOM 2767 N N . TYR A 1 358 ? 11.377 -12.115 -10.787 1.00 96.31 358 TYR A N 1
ATOM 2768 C CA . TYR A 1 358 ? 11.956 -10.890 -11.339 1.00 96.31 358 TYR A CA 1
ATOM 2769 C C . TYR A 1 358 ? 12.885 -10.165 -10.358 1.00 96.31 358 TYR A C 1
ATOM 2771 O O . TYR A 1 358 ? 13.649 -9.287 -10.763 1.00 96.31 358 TYR A O 1
ATOM 2779 N N . ASN A 1 359 ? 12.849 -10.536 -9.077 1.00 96.19 359 ASN A N 1
ATOM 2780 C CA . ASN A 1 359 ? 13.661 -9.918 -8.043 1.00 96.19 359 ASN A CA 1
ATOM 2781 C C . ASN A 1 359 ? 15.067 -10.553 -8.017 1.00 96.19 359 ASN A C 1
ATOM 2783 O O . ASN A 1 359 ? 15.192 -11.765 -7.822 1.00 96.19 359 ASN A O 1
ATOM 2787 N N . PRO A 1 360 ? 16.154 -9.780 -8.211 1.00 94.25 360 PRO A N 1
ATOM 2788 C CA . PRO A 1 360 ? 17.508 -10.336 -8.256 1.00 94.25 360 PRO A CA 1
ATOM 2789 C C . PRO A 1 360 ? 18.004 -10.867 -6.902 1.00 94.25 360 PRO A C 1
ATOM 2791 O O . PRO A 1 360 ? 18.979 -11.615 -6.885 1.00 94.25 360 PRO A O 1
ATOM 2794 N N . TYR A 1 361 ? 17.347 -10.502 -5.799 1.00 94.62 361 TYR A N 1
ATOM 2795 C CA . TYR A 1 361 ? 17.680 -10.946 -4.444 1.00 94.62 361 TYR A CA 1
ATOM 2796 C C . TYR A 1 361 ? 16.919 -12.215 -4.028 1.00 94.62 361 TYR A C 1
ATOM 2798 O O . TYR A 1 361 ? 17.131 -12.729 -2.933 1.00 94.62 361 TYR A O 1
ATOM 2806 N N . TYR A 1 362 ? 16.035 -12.743 -4.882 1.00 93.31 362 TYR A N 1
ATOM 2807 C CA . TYR A 1 362 ? 15.298 -13.968 -4.588 1.00 93.31 362 TYR A CA 1
ATOM 2808 C C . TYR A 1 362 ? 16.176 -15.217 -4.776 1.00 93.31 362 TYR A C 1
ATOM 2810 O O . TYR A 1 362 ? 16.593 -15.544 -5.889 1.00 93.31 362 TYR A O 1
ATOM 2818 N N . GLU A 1 363 ? 16.429 -15.944 -3.684 1.00 84.00 363 GLU A N 1
ATOM 2819 C CA . GLU A 1 363 ? 17.311 -17.124 -3.661 1.00 84.00 363 GLU A CA 1
ATOM 2820 C C . GLU A 1 363 ? 16.643 -18.432 -4.152 1.00 84.00 363 GLU A C 1
ATOM 2822 O O . GLU A 1 363 ? 17.312 -19.456 -4.276 1.00 84.00 363 GLU A O 1
ATOM 2827 N N . GLY A 1 364 ? 15.337 -18.426 -4.446 1.00 65.69 364 GLY A N 1
ATOM 2828 C CA . GLY A 1 364 ? 14.528 -19.632 -4.695 1.00 65.69 364 GLY A CA 1
ATOM 2829 C C . GLY A 1 364 ? 14.344 -20.062 -6.158 1.00 65.69 364 GLY A C 1
ATOM 2830 O O . GLY A 1 364 ? 13.262 -20.544 -6.487 1.00 65.69 364 GLY A O 1
ATOM 2831 N N . LYS A 1 365 ? 15.335 -19.862 -7.040 1.00 52.38 365 LYS A N 1
ATOM 2832 C CA . LYS A 1 365 ? 15.235 -20.217 -8.476 1.00 52.38 365 LYS A CA 1
ATOM 2833 C C . LYS A 1 365 ? 15.394 -21.704 -8.785 1.00 52.38 365 LYS A C 1
ATOM 2835 O O . LYS A 1 365 ? 16.296 -22.346 -8.199 1.00 52.38 365 LYS A O 1
#